Protein AF-A0A3M1N7T5-F1 (afdb_monomer_lite)

pLDDT: mean 91.05, std 10.18, range [48.84, 98.81]

Radius of gyration: 18.94 Å; chains: 1; bounding box: 48×38×58 Å

Secondary structure (DSSP, 8-state):
---TTSGGG--TTSHHHHHH-B-TTSSS--B-S--TT-STT-HHHHHHHPPPSSTTPPP-TT-TTTT-BBEEEETTEEEE-B-TTSPBPB--SSBHHHHHHHHHHTT--SSS-EEETTEEE-IIIIITHHHHSTTSSSTTPPPGGGT-BSSSTTSGGG-B-SSHHHHHH-B-TTTSTT-B-S--TT-TTT-HHHHHHH---SSTTPPP-TT-TTTT-SPPP-PPP-

Sequence (226 aa):
GNTETSLHEMDLNTYEGIMKGADVLSEPPGAPILVAGDWHASKLRDRLRNNRMPPGMPFDITTTNRNGPCVEVSADGVTVVKDDNGKPTYGCDLNAVDLIGAWVDAGASDTEAFEYGGAQLTFERDILPFFTQPGMWFENSPSCNSCHNGNTETSLHEMDLNTYEGIMKGADVLSDPPGAPIIVPGDWHASKLRGRLRNNRMPPGMPFDITEGNRNGPTVMAGTKQ

Structure (mmCIF, N/CA/C/O backbone):
data_AF-A0A3M1N7T5-F1
#
_entry.id   AF-A0A3M1N7T5-F1
#
loop_
_atom_site.group_PDB
_atom_site.id
_atom_site.type_symbol
_atom_site.label_atom_id
_atom_site.label_alt_id
_atom_site.label_comp_id
_atom_site.label_asym_id
_atom_site.label_entity_id
_atom_site.label_seq_id
_atom_site.pdbx_PDB_ins_code
_atom_site.Cartn_x
_atom_site.Cartn_y
_atom_site.Cartn_z
_atom_site.occupancy
_atom_site.B_iso_or_equiv
_atom_site.auth_seq_id
_atom_site.auth_comp_id
_atom_site.auth_asym_id
_atom_site.auth_atom_id
_atom_site.pdbx_PDB_model_num
ATOM 1 N N . GLY A 1 1 ? 27.925 -11.748 -10.177 1.00 53.50 1 GLY A N 1
ATOM 2 C CA . GLY A 1 1 ? 27.696 -13.136 -9.745 1.00 53.50 1 GLY A CA 1
ATOM 3 C C . GLY A 1 1 ? 26.801 -13.113 -8.532 1.00 53.50 1 GLY A C 1
ATOM 4 O O . GLY A 1 1 ? 27.014 -12.248 -7.693 1.00 53.50 1 GLY A O 1
ATOM 5 N N . ASN A 1 2 ? 25.819 -14.011 -8.456 1.00 55.22 2 ASN A N 1
ATOM 6 C CA . ASN A 1 2 ? 24.931 -14.140 -7.298 1.00 55.22 2 ASN A CA 1
ATOM 7 C C . ASN A 1 2 ? 25.758 -14.570 -6.077 1.00 55.22 2 ASN A C 1
ATOM 9 O O . ASN A 1 2 ? 26.362 -15.643 -6.097 1.00 55.22 2 ASN A O 1
ATOM 13 N N . THR A 1 3 ? 25.831 -13.729 -5.052 1.00 60.91 3 THR A N 1
ATOM 14 C CA . THR A 1 3 ? 26.528 -14.027 -3.792 1.00 60.91 3 THR A CA 1
ATOM 15 C C . THR A 1 3 ? 25.593 -13.765 -2.620 1.00 60.91 3 THR A C 1
ATOM 17 O O . THR A 1 3 ? 24.737 -12.885 -2.714 1.00 60.91 3 THR A O 1
ATOM 20 N N . GLU A 1 4 ? 25.805 -14.444 -1.490 1.00 60.09 4 GLU A N 1
ATOM 21 C CA . GLU A 1 4 ? 25.071 -14.194 -0.231 1.00 60.09 4 GLU A CA 1
ATOM 22 C C . GLU A 1 4 ? 25.176 -12.730 0.241 1.00 60.09 4 GLU A C 1
ATOM 24 O O . GLU A 1 4 ? 24.353 -12.239 1.005 1.00 60.09 4 GLU A O 1
ATOM 29 N N . THR A 1 5 ? 26.191 -11.998 -0.230 1.00 60.81 5 THR A N 1
ATOM 30 C CA . THR A 1 5 ? 26.409 -10.580 0.085 1.00 60.81 5 THR A CA 1
ATOM 31 C C . THR A 1 5 ? 25.667 -9.605 -0.832 1.00 60.81 5 THR A C 1
ATOM 33 O O . THR A 1 5 ? 25.673 -8.401 -0.570 1.00 60.81 5 THR A O 1
ATOM 36 N N . SER A 1 6 ? 25.051 -10.082 -1.917 1.00 63.66 6 SER A N 1
ATOM 37 C CA . SER A 1 6 ? 24.229 -9.247 -2.798 1.00 63.66 6 SER A CA 1
ATOM 38 C C . SER A 1 6 ? 22.797 -9.154 -2.266 1.00 63.66 6 SER A C 1
ATOM 40 O O . SER A 1 6 ? 22.233 -10.145 -1.808 1.00 63.66 6 SER A O 1
ATOM 42 N N . LEU A 1 7 ? 22.195 -7.958 -2.304 1.00 69.94 7 LEU A N 1
ATOM 43 C CA . LEU A 1 7 ? 20.811 -7.776 -1.855 1.00 69.94 7 LEU A CA 1
ATOM 44 C C . LEU A 1 7 ? 19.872 -8.637 -2.697 1.00 69.94 7 LEU A C 1
ATOM 46 O O . LEU A 1 7 ? 19.885 -8.537 -3.926 1.00 69.94 7 LEU A O 1
ATOM 50 N N . HIS A 1 8 ? 19.054 -9.447 -2.022 1.00 76.00 8 HIS A N 1
ATOM 51 C CA . HIS A 1 8 ? 18.202 -10.453 -2.659 1.00 76.00 8 HIS A CA 1
ATOM 52 C C . HIS A 1 8 ? 18.972 -11.403 -3.584 1.00 76.00 8 HIS A C 1
ATOM 54 O O . HIS A 1 8 ? 18.416 -11.866 -4.575 1.00 76.00 8 HIS A O 1
ATOM 60 N N . GLU A 1 9 ? 20.265 -11.628 -3.330 1.00 81.81 9 GLU A N 1
ATOM 61 C CA . GLU A 1 9 ? 21.107 -12.583 -4.063 1.00 81.81 9 GLU A CA 1
ATOM 62 C C . GLU A 1 9 ? 21.087 -12.383 -5.593 1.00 81.81 9 GLU A C 1
ATOM 64 O O . GLU A 1 9 ? 21.281 -13.318 -6.368 1.00 81.81 9 GLU A O 1
ATOM 69 N N . MET A 1 10 ? 20.806 -11.154 -6.034 1.00 84.38 10 MET A N 1
ATOM 70 C CA . MET A 1 10 ? 20.462 -10.827 -7.412 1.00 84.38 10 MET A CA 1
ATOM 71 C C . MET A 1 10 ? 21.670 -10.278 -8.173 1.00 84.38 10 MET A C 1
ATOM 73 O O . MET A 1 10 ? 22.287 -9.294 -7.759 1.00 84.38 10 MET A O 1
ATOM 77 N N . ASP A 1 11 ? 21.954 -10.837 -9.350 1.00 86.69 11 ASP A N 1
ATOM 78 C CA . ASP A 1 11 ? 22.983 -10.332 -10.264 1.00 86.69 11 ASP A CA 1
ATOM 79 C C . ASP A 1 11 ? 22.378 -9.632 -11.482 1.00 86.69 11 ASP A C 1
ATOM 81 O O . ASP A 1 11 ? 21.976 -10.263 -12.457 1.00 86.69 11 ASP A O 1
ATOM 85 N N . LEU A 1 12 ? 22.386 -8.299 -11.459 1.00 87.88 12 LEU A N 1
ATOM 86 C CA . LEU A 1 12 ? 21.959 -7.470 -12.589 1.00 87.88 12 LEU A CA 1
ATOM 87 C C . LEU A 1 12 ? 23.079 -7.193 -13.611 1.00 87.88 12 LEU A C 1
ATOM 89 O O . LEU A 1 12 ? 22.851 -6.461 -14.571 1.00 87.88 12 LEU A O 1
ATOM 93 N N . ASN A 1 13 ? 24.284 -7.748 -13.429 1.00 87.75 13 ASN A N 1
ATOM 94 C CA . ASN A 1 13 ? 25.425 -7.483 -14.318 1.00 87.75 13 ASN A CA 1
ATOM 95 C C . ASN A 1 13 ? 25.502 -8.444 -15.508 1.00 87.75 13 ASN A C 1
ATOM 97 O O . ASN A 1 13 ? 26.246 -8.193 -16.455 1.00 87.75 13 ASN A O 1
ATOM 101 N N . THR A 1 14 ? 24.783 -9.565 -15.459 1.00 88.75 14 THR A N 1
ATOM 102 C CA . THR A 1 14 ? 24.831 -10.602 -16.492 1.00 88.75 14 THR A CA 1
ATOM 103 C C . THR A 1 14 ? 23.427 -10.955 -16.960 1.00 88.75 14 THR A C 1
ATOM 105 O O . THR A 1 14 ? 22.477 -10.918 -16.183 1.00 88.75 14 THR A O 1
ATOM 108 N N . TYR A 1 15 ? 23.287 -11.331 -18.234 1.00 86.50 15 TYR A N 1
ATOM 109 C CA . TYR A 1 15 ? 22.008 -11.812 -18.766 1.00 86.50 15 TYR A CA 1
ATOM 110 C C . TYR A 1 15 ? 21.490 -13.011 -17.962 1.00 86.50 15 TYR A C 1
ATOM 112 O O . TYR A 1 15 ? 20.332 -13.039 -17.563 1.00 86.50 15 TYR A O 1
ATOM 120 N N . GLU A 1 16 ? 22.365 -13.978 -17.674 1.00 86.31 16 GLU A N 1
ATOM 121 C CA . GLU A 1 16 ? 22.001 -15.165 -16.900 1.00 86.31 16 GLU A CA 1
ATOM 122 C C . GLU A 1 16 ? 21.545 -14.804 -15.479 1.00 86.31 16 GLU A C 1
ATOM 124 O O . GLU A 1 16 ? 20.532 -15.324 -15.018 1.00 86.31 16 GLU A O 1
ATOM 129 N N . GLY A 1 17 ? 22.242 -13.885 -14.803 1.00 86.12 17 GLY A N 1
ATOM 130 C CA . GLY A 1 17 ? 21.856 -13.389 -13.482 1.00 86.12 17 GLY A CA 1
ATOM 131 C C . GLY A 1 17 ? 20.485 -12.710 -13.482 1.00 86.12 17 GLY A C 1
ATOM 132 O O . GLY A 1 17 ? 19.617 -13.070 -12.688 1.00 86.12 17 GLY A O 1
ATOM 133 N N . ILE A 1 18 ? 20.247 -11.813 -14.444 1.00 87.19 18 ILE A N 1
ATOM 134 C CA . ILE A 1 18 ? 18.964 -11.118 -14.611 1.00 87.19 18 ILE A CA 1
ATOM 135 C C . ILE A 1 18 ? 17.823 -12.121 -14.822 1.00 87.19 18 ILE A C 1
ATOM 137 O O . ILE A 1 18 ? 16.750 -11.973 -14.236 1.00 87.19 18 ILE A O 1
ATOM 141 N N . MET A 1 19 ? 18.049 -13.143 -15.652 1.00 86.44 19 MET A N 1
ATOM 142 C CA . MET A 1 19 ? 17.039 -14.158 -15.950 1.00 86.44 19 MET A CA 1
ATOM 143 C C . MET A 1 19 ? 16.791 -15.116 -14.777 1.00 86.44 19 MET A C 1
ATOM 145 O O . MET A 1 19 ? 15.671 -15.602 -14.638 1.00 86.44 19 MET A O 1
ATOM 149 N N . LYS A 1 20 ? 17.790 -15.361 -13.916 1.00 85.94 20 LYS A N 1
ATOM 150 C CA . LYS A 1 20 ? 17.614 -16.119 -12.663 1.00 85.94 20 LYS A CA 1
ATOM 151 C C . LYS A 1 20 ? 16.773 -15.356 -11.635 1.00 85.94 20 LYS A C 1
ATOM 153 O O . LYS A 1 20 ? 15.987 -15.970 -10.920 1.00 85.94 20 LYS A O 1
ATOM 158 N N . GLY A 1 21 ? 16.888 -14.030 -11.597 1.00 85.12 21 GLY A N 1
ATOM 159 C CA . GLY A 1 21 ? 16.065 -13.174 -10.745 1.00 85.12 21 GLY A CA 1
ATOM 160 C C . GLY A 1 21 ? 16.590 -13.018 -9.316 1.00 85.12 21 GLY A C 1
ATOM 161 O O . GLY A 1 21 ? 17.795 -12.928 -9.105 1.00 85.12 21 GLY A O 1
ATOM 162 N N . ALA A 1 22 ? 15.672 -12.879 -8.359 1.00 84.75 22 ALA A N 1
ATOM 163 C CA . ALA A 1 22 ? 15.963 -12.606 -6.946 1.00 84.75 22 ALA A CA 1
ATOM 164 C C . ALA A 1 22 ? 15.965 -13.886 -6.100 1.00 84.75 22 ALA A C 1
ATOM 166 O O . ALA A 1 22 ? 15.317 -14.848 -6.489 1.00 84.75 22 ALA A O 1
ATOM 167 N N . ASP A 1 23 ? 16.587 -13.861 -4.922 1.00 82.50 23 ASP A N 1
ATOM 168 C CA . ASP A 1 23 ? 16.544 -14.910 -3.891 1.00 82.50 23 ASP A CA 1
ATOM 169 C C . ASP A 1 23 ? 16.934 -16.292 -4.466 1.00 82.50 23 ASP A C 1
ATOM 171 O O . ASP A 1 23 ? 16.297 -17.323 -4.250 1.00 82.50 23 ASP A O 1
ATOM 175 N N . VAL A 1 24 ? 17.959 -16.293 -5.319 1.00 76.00 24 VAL A N 1
ATOM 176 C CA . VAL A 1 24 ? 18.377 -17.446 -6.136 1.00 76.00 24 VAL A CA 1
ATOM 177 C C . VAL A 1 24 ? 19.079 -18.549 -5.346 1.00 76.00 24 VAL A C 1
ATOM 179 O O . VAL A 1 24 ? 19.249 -19.641 -5.885 1.00 76.00 24 VAL A O 1
ATOM 182 N N . LEU A 1 25 ? 19.509 -18.275 -4.113 1.00 74.00 25 LEU A N 1
ATOM 183 C CA . LEU A 1 25 ? 20.067 -19.258 -3.184 1.00 74.00 25 LEU A CA 1
ATOM 184 C C . LEU A 1 25 ? 19.025 -19.704 -2.137 1.00 74.00 25 LEU A C 1
ATOM 186 O O . LEU A 1 25 ? 19.318 -20.594 -1.343 1.00 74.00 25 LEU A O 1
ATOM 190 N N . SER A 1 26 ? 17.814 -19.127 -2.145 1.00 70.38 26 SER A N 1
ATOM 191 C CA . SER A 1 26 ? 16.692 -19.528 -1.279 1.00 70.38 26 SER A CA 1
ATOM 192 C C . SER A 1 26 ? 15.972 -20.784 -1.796 1.00 70.38 26 SER A C 1
ATOM 194 O O . SER A 1 26 ? 16.176 -21.199 -2.934 1.00 70.38 26 SER A O 1
ATOM 196 N N . GLU A 1 27 ? 15.096 -21.394 -0.987 1.00 53.22 27 GLU A N 1
ATOM 197 C CA . GLU A 1 27 ? 14.233 -22.506 -1.420 1.00 53.22 27 GLU A CA 1
ATOM 198 C C . GLU A 1 27 ? 12.735 -22.129 -1.354 1.00 53.22 27 GLU A C 1
ATOM 200 O O . GLU A 1 27 ? 12.245 -21.787 -0.275 1.00 53.22 27 GLU A O 1
ATOM 205 N N . PRO A 1 28 ? 11.978 -22.209 -2.471 1.00 55.91 28 PRO A N 1
ATOM 206 C CA . PRO A 1 28 ? 12.440 -22.539 -3.821 1.00 55.91 28 PRO A CA 1
ATOM 207 C C . PRO A 1 28 ? 13.334 -21.429 -4.419 1.00 55.91 28 PRO A C 1
ATOM 209 O O . PRO A 1 28 ? 13.115 -20.252 -4.128 1.00 55.91 28 PRO A O 1
ATOM 212 N N . PRO A 1 29 ? 14.315 -21.785 -5.269 1.00 61.44 29 PRO A N 1
ATOM 213 C CA . PRO A 1 29 ? 15.287 -20.829 -5.787 1.00 61.44 29 PRO A CA 1
ATOM 214 C C . PRO A 1 29 ? 14.677 -19.921 -6.844 1.00 61.44 29 PRO A C 1
ATOM 216 O O . PRO A 1 29 ? 14.097 -20.393 -7.823 1.00 61.44 29 PRO A O 1
ATOM 219 N N . GLY A 1 30 ? 14.906 -18.618 -6.695 1.00 62.19 30 GLY A N 1
ATOM 220 C CA . GLY A 1 30 ? 14.643 -17.652 -7.751 1.00 62.19 30 GLY A CA 1
ATOM 221 C C . GLY A 1 30 ? 13.191 -17.172 -7.805 1.00 62.19 30 GLY A C 1
ATOM 222 O O . GLY A 1 30 ? 12.271 -17.914 -8.139 1.00 62.19 30 GLY A O 1
ATOM 223 N N . ALA A 1 31 ? 12.978 -15.877 -7.599 1.00 74.38 31 ALA A N 1
ATOM 224 C CA . ALA A 1 31 ? 11.796 -15.175 -8.077 1.00 74.38 31 ALA A CA 1
ATOM 225 C C . ALA A 1 31 ? 12.150 -14.463 -9.394 1.00 74.38 31 ALA A C 1
ATOM 227 O O . ALA A 1 31 ? 12.900 -13.478 -9.352 1.00 74.38 31 ALA A O 1
ATOM 228 N N . PRO A 1 32 ? 11.600 -14.887 -10.555 1.00 81.94 32 PRO A N 1
ATOM 229 C CA . PRO A 1 32 ? 11.838 -14.200 -11.817 1.00 81.94 32 PRO A CA 1
ATOM 230 C C . PRO A 1 32 ? 11.475 -12.721 -11.688 1.00 81.94 32 PRO A C 1
ATOM 232 O O . PRO A 1 32 ? 10.365 -12.365 -11.278 1.00 81.94 32 PRO A O 1
ATOM 235 N N . ILE A 1 33 ? 12.427 -11.851 -12.021 1.00 87.06 33 ILE A N 1
ATOM 236 C CA . ILE A 1 33 ? 12.194 -10.402 -12.054 1.00 87.06 33 ILE A CA 1
ATOM 237 C C . ILE A 1 33 ? 11.759 -9.925 -13.441 1.00 87.06 33 ILE A C 1
ATOM 239 O O . ILE A 1 33 ? 11.140 -8.868 -13.564 1.00 87.06 33 ILE A O 1
ATOM 243 N N . LEU A 1 34 ? 12.044 -10.725 -14.467 1.00 89.69 34 LEU A N 1
ATOM 244 C CA . LEU A 1 34 ? 11.651 -10.517 -15.850 1.00 89.69 34 LEU A CA 1
ATOM 245 C C . LEU A 1 34 ? 10.909 -11.741 -16.375 1.00 89.69 34 LEU A C 1
ATOM 247 O O . LEU A 1 34 ? 11.306 -12.877 -16.123 1.00 89.69 34 LEU A O 1
ATOM 251 N N . VAL A 1 35 ? 9.868 -11.485 -17.158 1.00 88.31 35 VAL A N 1
ATOM 252 C CA . VAL A 1 35 ? 9.158 -12.480 -17.957 1.00 88.31 35 VAL A CA 1
ATOM 253 C C . VAL A 1 35 ? 9.442 -12.158 -19.419 1.00 88.31 35 VAL A C 1
ATOM 255 O O . VAL A 1 35 ? 9.041 -11.115 -19.936 1.00 88.31 35 VAL A O 1
ATOM 258 N N . ALA A 1 36 ? 10.208 -13.023 -20.084 1.00 86.81 36 ALA A N 1
ATOM 259 C CA . ALA A 1 36 ? 10.586 -12.808 -21.475 1.00 86.81 36 ALA A CA 1
ATOM 260 C C . ALA A 1 36 ? 9.335 -12.747 -22.367 1.00 86.81 36 ALA A C 1
ATOM 262 O O . ALA A 1 36 ? 8.486 -13.631 -22.315 1.00 86.81 36 ALA A O 1
ATOM 263 N N . GLY A 1 37 ? 9.227 -11.693 -23.178 1.00 91.12 37 GLY A N 1
ATOM 264 C CA . GLY A 1 37 ? 8.062 -11.455 -24.035 1.00 91.12 37 GLY A CA 1
ATOM 265 C C . GLY A 1 37 ? 6.865 -10.803 -23.335 1.00 91.12 37 GLY A C 1
ATOM 266 O O . GLY A 1 37 ? 5.964 -10.346 -24.030 1.00 91.12 37 GLY A O 1
ATOM 267 N N . ASP A 1 38 ? 6.877 -10.674 -22.004 1.00 91.44 38 ASP A N 1
ATOM 268 C CA . ASP A 1 38 ? 5.811 -10.018 -21.244 1.00 91.44 38 ASP A CA 1
ATOM 269 C C . ASP A 1 38 ? 6.377 -9.038 -20.204 1.00 91.44 38 ASP A C 1
ATOM 271 O O . ASP A 1 38 ? 6.619 -9.336 -19.028 1.00 91.44 38 ASP A O 1
ATOM 275 N N . TRP A 1 39 ? 6.574 -7.797 -20.652 1.00 89.62 39 TRP A N 1
ATOM 276 C CA . TRP A 1 39 ? 7.015 -6.718 -19.773 1.00 89.62 39 TRP A CA 1
ATOM 277 C C . TRP A 1 39 ? 5.996 -6.403 -18.673 1.00 89.62 39 TRP A C 1
ATOM 279 O O . TRP A 1 39 ? 6.379 -5.985 -17.582 1.00 89.62 39 TRP A O 1
ATOM 289 N N . HIS A 1 40 ? 4.703 -6.603 -18.930 1.00 88.62 40 HIS A N 1
ATOM 290 C CA . HIS A 1 40 ? 3.651 -6.283 -17.971 1.00 88.62 40 HIS A CA 1
ATOM 291 C C . HIS A 1 40 ? 3.603 -7.287 -16.817 1.00 88.62 40 HIS A C 1
ATOM 293 O O . HIS A 1 40 ? 3.345 -6.871 -15.690 1.00 88.62 40 HIS A O 1
ATOM 299 N N . ALA A 1 41 ? 3.950 -8.551 -17.067 1.00 87.38 41 ALA A N 1
ATOM 300 C CA . ALA A 1 41 ? 4.104 -9.581 -16.038 1.00 87.38 41 ALA A CA 1
ATOM 301 C C . ALA A 1 41 ? 5.433 -9.499 -15.255 1.00 87.38 41 ALA A C 1
ATOM 303 O O . ALA A 1 41 ? 5.636 -10.219 -14.276 1.00 87.38 41 ALA A O 1
ATOM 304 N N . SER A 1 42 ? 6.366 -8.636 -15.666 1.00 90.44 42 SER A N 1
ATOM 305 C CA . SER A 1 42 ? 7.704 -8.557 -15.071 1.00 90.44 42 SER A CA 1
ATOM 306 C C . SER A 1 42 ? 7.725 -7.732 -13.778 1.00 90.44 42 SER A C 1
ATOM 308 O O . SER A 1 42 ? 7.483 -6.527 -13.802 1.00 90.44 42 SER A O 1
ATOM 310 N N . LYS A 1 43 ? 8.146 -8.322 -12.649 1.00 88.50 43 LYS A N 1
ATOM 311 C CA . LYS A 1 43 ? 8.288 -7.604 -11.360 1.00 88.50 43 LYS A CA 1
ATOM 312 C C . LYS A 1 43 ? 9.25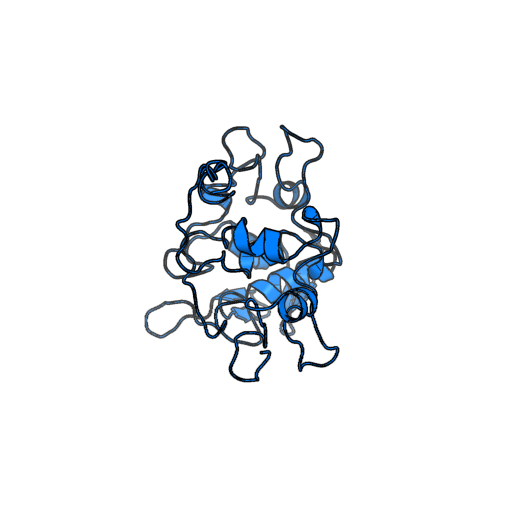6 -6.416 -11.431 1.00 88.50 43 LYS A C 1
ATOM 314 O O . LYS A 1 43 ? 9.074 -5.426 -10.721 1.00 88.50 43 LYS A O 1
ATOM 319 N N . LEU A 1 44 ? 10.272 -6.479 -12.297 1.00 90.56 44 LEU A N 1
ATOM 320 C CA . LEU A 1 44 ? 11.209 -5.376 -12.523 1.00 90.56 44 LEU A CA 1
ATOM 321 C C . LEU A 1 44 ? 10.490 -4.111 -13.011 1.00 90.56 44 LEU A C 1
ATOM 323 O O . LEU A 1 44 ? 10.859 -3.008 -12.610 1.00 90.56 44 LEU A O 1
ATOM 327 N N . ARG A 1 45 ? 9.428 -4.255 -13.814 1.00 91.44 45 ARG A N 1
ATOM 328 C CA . ARG A 1 45 ? 8.617 -3.128 -14.290 1.00 91.44 45 ARG A CA 1
ATOM 329 C C . ARG A 1 45 ? 8.038 -2.334 -13.136 1.00 91.44 45 ARG A C 1
ATOM 331 O O . ARG A 1 45 ? 8.136 -1.108 -13.127 1.00 91.44 45 ARG A O 1
ATOM 338 N N . ASP A 1 46 ? 7.464 -3.028 -12.164 1.00 90.88 46 ASP A N 1
ATOM 339 C CA . ASP A 1 46 ? 6.871 -2.380 -11.003 1.00 90.88 46 ASP A CA 1
ATOM 340 C C . ASP A 1 46 ? 7.933 -1.692 -10.156 1.00 90.88 46 ASP A C 1
ATOM 342 O O . ASP A 1 46 ? 7.719 -0.564 -9.721 1.00 90.88 46 ASP A O 1
ATOM 346 N N . ARG A 1 47 ? 9.111 -2.307 -9.996 1.00 91.25 47 ARG A N 1
ATOM 347 C CA . ARG A 1 47 ? 10.231 -1.686 -9.277 1.00 91.25 47 ARG A CA 1
ATOM 348 C C . ARG A 1 47 ? 10.713 -0.406 -9.955 1.00 91.25 47 ARG A C 1
ATOM 350 O O . ARG A 1 47 ? 11.018 0.540 -9.250 1.00 91.25 47 ARG A O 1
ATOM 357 N N . LEU A 1 48 ? 10.757 -0.330 -11.283 1.00 92.31 48 LEU A N 1
ATOM 358 C CA . LEU A 1 48 ? 11.230 0.874 -11.985 1.00 92.31 48 LEU A CA 1
ATOM 359 C C . LEU A 1 48 ? 10.185 2.000 -12.046 1.00 92.31 48 LEU A C 1
ATOM 361 O O . LEU A 1 48 ? 10.532 3.185 -12.054 1.00 92.31 48 LEU A O 1
ATOM 365 N N . ARG A 1 49 ? 8.897 1.644 -12.097 1.00 92.38 49 ARG A N 1
ATOM 366 C CA . ARG A 1 49 ? 7.813 2.596 -12.382 1.00 92.38 49 ARG A CA 1
ATOM 367 C C . ARG A 1 49 ? 7.029 3.016 -11.151 1.00 92.38 49 ARG A C 1
ATOM 369 O O . ARG A 1 49 ? 6.626 4.170 -11.049 1.00 92.38 49 ARG A O 1
ATOM 376 N N . ASN A 1 50 ? 6.747 2.087 -10.248 1.00 91.75 50 ASN A N 1
ATOM 377 C CA . ASN A 1 50 ? 5.766 2.325 -9.205 1.00 91.75 50 ASN A CA 1
ATOM 378 C C . ASN A 1 50 ? 6.450 2.941 -7.988 1.00 91.75 50 ASN A C 1
ATOM 380 O O . ASN A 1 50 ? 7.315 2.330 -7.366 1.00 91.75 50 ASN A O 1
ATOM 384 N N . ASN A 1 51 ? 6.029 4.154 -7.633 1.00 91.19 51 ASN A N 1
ATOM 385 C CA . ASN A 1 51 ? 6.377 4.740 -6.347 1.00 91.19 51 ASN A CA 1
ATOM 386 C C . ASN A 1 51 ? 5.789 3.891 -5.213 1.00 91.19 51 ASN A C 1
ATOM 388 O O . ASN A 1 51 ? 4.656 3.397 -5.328 1.00 91.19 51 ASN A O 1
ATOM 392 N N . ARG A 1 52 ? 6.563 3.762 -4.131 1.00 93.69 52 ARG A N 1
ATOM 393 C CA . ARG A 1 52 ? 6.067 3.249 -2.857 1.00 93.69 52 ARG A CA 1
ATOM 394 C C . ARG A 1 52 ? 5.078 4.248 -2.264 1.00 93.69 52 ARG A C 1
ATOM 396 O O . ARG A 1 52 ? 5.300 5.453 -2.365 1.00 93.69 52 ARG A O 1
ATOM 403 N N . MET A 1 53 ? 4.019 3.732 -1.654 1.00 95.25 53 MET A N 1
ATOM 404 C CA . MET A 1 53 ? 2.982 4.501 -0.983 1.00 95.25 53 MET A CA 1
ATOM 405 C C . MET A 1 53 ? 2.991 4.239 0.533 1.00 95.25 53 MET A C 1
ATOM 407 O O . MET A 1 53 ? 3.309 3.119 0.941 1.00 95.25 53 MET A O 1
ATOM 411 N N . PRO A 1 54 ? 2.609 5.237 1.351 1.00 95.12 54 PRO A N 1
ATOM 412 C CA . PRO A 1 54 ? 2.387 6.630 0.945 1.00 95.12 54 PRO A CA 1
ATOM 413 C C . PRO A 1 54 ? 3.696 7.330 0.514 1.00 95.12 54 PRO A C 1
ATOM 415 O O . PRO A 1 54 ? 4.789 6.868 0.865 1.00 95.12 54 PRO A O 1
ATOM 418 N N . PRO A 1 55 ? 3.619 8.427 -0.267 1.00 92.56 55 PRO A N 1
ATOM 419 C CA . PRO A 1 55 ? 4.801 9.183 -0.672 1.00 92.56 55 PRO A CA 1
ATOM 420 C C . PRO A 1 55 ? 5.609 9.654 0.541 1.00 92.56 55 PRO A C 1
ATOM 422 O O . PRO A 1 55 ? 5.040 10.042 1.557 1.00 92.56 55 PRO A O 1
ATOM 425 N N . GLY A 1 56 ? 6.938 9.639 0.428 1.00 90.38 56 GLY A N 1
ATOM 426 C CA . GLY A 1 56 ? 7.844 10.037 1.513 1.00 90.38 56 GLY A CA 1
ATOM 427 C C . GLY A 1 56 ? 8.303 8.895 2.422 1.00 90.38 56 GLY A C 1
ATOM 428 O O . GLY A 1 56 ? 9.172 9.117 3.262 1.00 90.38 56 GLY A O 1
ATOM 429 N N . MET A 1 57 ? 7.802 7.669 2.224 1.00 90.88 57 MET A N 1
ATOM 430 C CA . MET A 1 57 ? 8.301 6.500 2.948 1.00 90.88 57 MET A CA 1
ATOM 431 C C . MET A 1 57 ? 9.816 6.326 2.712 1.00 90.88 57 MET A C 1
ATOM 433 O O . MET A 1 57 ? 10.237 6.201 1.555 1.00 90.88 57 MET A O 1
ATOM 437 N N . PRO A 1 58 ? 10.655 6.316 3.767 1.00 87.50 58 PRO A N 1
ATOM 438 C CA . PRO A 1 58 ? 12.100 6.276 3.601 1.00 87.50 58 PRO A CA 1
ATOM 439 C C . PRO A 1 58 ? 12.553 4.947 2.996 1.00 87.50 58 PRO A C 1
ATOM 441 O O . PRO A 1 58 ? 12.074 3.869 3.364 1.00 87.50 58 PRO A O 1
ATOM 444 N N . PHE A 1 59 ? 13.519 5.022 2.083 1.00 89.00 59 PHE A N 1
ATOM 445 C CA . PHE A 1 59 ? 14.218 3.834 1.616 1.00 89.00 59 PHE A CA 1
ATOM 446 C C . PHE A 1 59 ? 15.073 3.272 2.753 1.00 89.00 59 PHE A C 1
ATOM 448 O O . PHE A 1 59 ? 15.946 3.957 3.280 1.00 89.00 59 PHE A O 1
ATOM 455 N N . ASP A 1 60 ? 14.830 2.012 3.088 1.00 88.50 60 ASP A N 1
ATOM 456 C CA . ASP A 1 60 ? 15.623 1.243 4.034 1.00 88.50 60 ASP A CA 1
ATOM 457 C C . ASP A 1 60 ? 16.205 0.028 3.312 1.00 88.50 60 ASP A C 1
ATOM 459 O O . ASP A 1 60 ? 15.474 -0.843 2.830 1.00 88.50 60 ASP A O 1
ATOM 463 N N . ILE A 1 61 ? 17.534 -0.004 3.226 1.00 86.19 61 ILE A N 1
ATOM 464 C CA . ILE A 1 61 ? 18.283 -1.054 2.538 1.00 86.19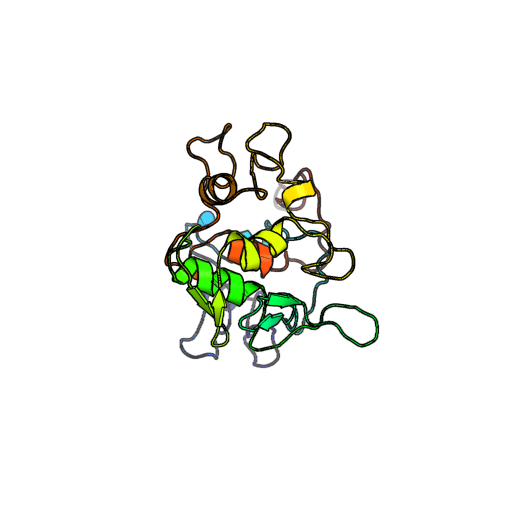 61 ILE A CA 1
ATOM 465 C C . ILE A 1 61 ? 18.165 -2.410 3.237 1.00 86.19 61 ILE A C 1
ATOM 467 O O . ILE A 1 61 ? 18.234 -3.441 2.576 1.00 86.19 61 ILE A O 1
ATOM 471 N N . THR A 1 62 ? 17.944 -2.411 4.555 1.00 86.56 62 THR A N 1
ATOM 472 C CA . THR A 1 62 ? 17.758 -3.635 5.348 1.00 86.56 62 THR A CA 1
ATOM 473 C C . THR A 1 62 ? 16.368 -4.228 5.158 1.00 86.56 62 THR A C 1
ATOM 475 O O . THR A 1 62 ? 16.117 -5.364 5.542 1.00 86.56 62 THR A O 1
ATOM 478 N N . THR A 1 63 ? 15.458 -3.464 4.544 1.00 85.06 63 THR A N 1
ATOM 479 C CA . THR A 1 63 ? 14.046 -3.803 4.348 1.00 85.06 63 THR A CA 1
ATOM 480 C C . THR A 1 63 ? 13.240 -3.954 5.641 1.00 85.06 63 THR A C 1
ATOM 482 O O . THR A 1 63 ? 12.093 -4.390 5.582 1.00 85.06 63 THR A O 1
ATOM 485 N N . THR A 1 64 ? 13.768 -3.515 6.788 1.00 92.00 64 THR A N 1
ATOM 486 C CA . THR A 1 64 ? 13.074 -3.584 8.086 1.00 92.00 64 THR A CA 1
ATOM 487 C C . THR A 1 64 ? 11.729 -2.857 8.042 1.00 92.00 64 THR A C 1
ATOM 489 O O . THR A 1 64 ? 10.729 -3.344 8.562 1.00 92.00 64 THR A O 1
ATOM 492 N N . ASN A 1 65 ? 11.658 -1.725 7.334 1.00 93.00 65 ASN A N 1
ATOM 493 C CA . ASN A 1 65 ? 10.409 -0.977 7.168 1.00 93.00 65 ASN A CA 1
ATOM 494 C C . ASN A 1 65 ? 9.473 -1.493 6.060 1.00 93.00 65 ASN A C 1
ATOM 496 O O . ASN A 1 65 ? 8.457 -0.854 5.784 1.00 93.00 65 ASN A O 1
ATOM 500 N N . ARG A 1 66 ? 9.798 -2.599 5.376 1.00 93.88 66 ARG A N 1
ATOM 501 C CA . ARG A 1 66 ? 9.095 -3.064 4.164 1.00 93.88 66 ARG A CA 1
ATOM 502 C C . ARG A 1 66 ? 7.621 -3.367 4.401 1.00 93.88 66 ARG A C 1
ATOM 504 O O . ARG A 1 66 ? 6.803 -3.028 3.550 1.00 93.88 66 ARG A O 1
ATOM 511 N N . ASN A 1 67 ? 7.290 -3.991 5.526 1.00 96.56 67 ASN A N 1
ATOM 512 C CA . ASN A 1 67 ? 5.919 -4.382 5.860 1.00 96.56 67 ASN A CA 1
ATOM 513 C C . ASN A 1 67 ? 5.154 -3.279 6.623 1.00 96.56 67 ASN A C 1
ATOM 515 O O . ASN A 1 67 ? 4.107 -3.521 7.212 1.00 96.56 67 ASN A O 1
ATOM 519 N N . GLY A 1 68 ? 5.647 -2.039 6.578 1.00 96.50 68 GLY A N 1
ATOM 520 C CA . GLY A 1 68 ? 5.031 -0.936 7.306 1.00 96.50 68 GLY A CA 1
ATOM 521 C C . GLY A 1 68 ? 5.306 -1.012 8.810 1.00 96.50 68 GLY A C 1
ATOM 522 O O . GLY A 1 68 ? 6.149 -1.802 9.247 1.00 96.50 68 GLY A O 1
ATOM 523 N N . PRO A 1 69 ? 4.667 -0.132 9.589 1.00 98.00 69 PRO A N 1
ATOM 524 C CA . PRO A 1 69 ? 4.925 -0.017 11.014 1.00 98.00 69 PRO A CA 1
ATOM 525 C C . PRO A 1 69 ? 4.429 -1.233 11.792 1.00 98.00 69 PRO A C 1
ATOM 527 O O . PRO A 1 69 ? 3.485 -1.916 11.381 1.00 98.00 69 PRO A O 1
ATOM 530 N N . CYS A 1 70 ? 5.060 -1.464 12.937 1.00 98.56 70 CYS A N 1
ATOM 531 C CA . CYS A 1 70 ? 4.598 -2.410 13.935 1.00 98.56 70 CYS A CA 1
ATOM 532 C C . CYS A 1 70 ? 3.234 -1.986 14.482 1.00 98.56 70 CYS A C 1
ATOM 534 O O . CYS A 1 70 ? 2.958 -0.792 14.642 1.00 98.56 70 CYS A O 1
ATOM 536 N N . VAL A 1 71 ? 2.400 -2.969 14.803 1.00 98.62 71 VAL A N 1
ATOM 537 C CA . VAL A 1 71 ? 1.080 -2.731 15.382 1.00 98.62 71 VAL A CA 1
ATOM 538 C C . VAL A 1 71 ? 0.891 -3.530 16.663 1.00 98.62 71 VAL A C 1
ATOM 540 O O . VAL A 1 71 ? 1.357 -4.662 16.777 1.00 98.62 71 VAL A O 1
ATOM 543 N N . GLU A 1 72 ? 0.206 -2.925 17.623 1.00 98.19 72 GLU A N 1
ATOM 544 C CA . GLU A 1 72 ? -0.331 -3.611 18.786 1.00 98.19 72 GLU A CA 1
ATOM 545 C C . GLU A 1 72 ? -1.773 -4.001 18.470 1.00 98.19 72 GLU A C 1
ATOM 547 O O . GLU A 1 72 ? -2.546 -3.203 17.934 1.00 98.19 72 GLU A O 1
ATOM 552 N N . VAL A 1 73 ? -2.111 -5.256 18.751 1.00 98.06 73 VAL A N 1
ATOM 553 C CA . VAL A 1 73 ? -3.402 -5.846 18.407 1.00 98.06 73 VAL A CA 1
ATOM 554 C C . VAL A 1 73 ? -4.050 -6.364 19.679 1.00 98.06 73 VAL A C 1
ATOM 556 O O . VAL A 1 73 ? -3.439 -7.115 20.438 1.00 98.06 73 VAL A O 1
ATOM 559 N N . SER A 1 74 ? -5.293 -5.960 19.913 1.00 96.44 74 SER A N 1
ATOM 560 C CA . SER A 1 74 ? -6.080 -6.390 21.067 1.00 96.44 74 SER A CA 1
ATOM 561 C C . SER A 1 74 ? -7.566 -6.476 20.714 1.00 96.44 74 SER A C 1
ATOM 563 O O . SER A 1 74 ? -7.977 -6.140 19.603 1.00 96.44 74 SER A O 1
ATOM 565 N N . ALA A 1 75 ? -8.395 -6.892 21.674 1.00 93.38 75 ALA A N 1
ATOM 566 C CA . ALA A 1 75 ? -9.849 -6.896 21.507 1.00 93.38 75 ALA A CA 1
ATOM 567 C C . ALA A 1 75 ? -10.430 -5.490 21.237 1.00 93.38 75 ALA A C 1
ATOM 569 O O . ALA A 1 75 ? -11.456 -5.366 20.559 1.00 93.38 75 ALA A O 1
ATOM 570 N N . ASP A 1 76 ? -9.757 -4.441 21.721 1.00 94.00 76 ASP A N 1
ATOM 571 C CA . ASP A 1 76 ? -10.188 -3.049 21.565 1.00 94.00 76 ASP A CA 1
ATOM 572 C C . ASP A 1 76 ? -9.851 -2.475 20.177 1.00 94.00 76 ASP A C 1
ATOM 574 O O . ASP A 1 76 ? -10.410 -1.450 19.782 1.00 94.00 76 ASP A O 1
ATOM 578 N N . GLY A 1 77 ? -9.003 -3.166 19.411 1.00 95.38 77 GLY A N 1
ATOM 579 C CA . GLY A 1 77 ? -8.622 -2.820 18.046 1.00 95.38 77 GLY A CA 1
ATOM 580 C C . GLY A 1 77 ? -7.111 -2.771 17.848 1.00 95.38 77 GLY A C 1
ATOM 581 O O . GLY A 1 77 ? -6.339 -3.348 18.624 1.00 95.38 77 GLY A O 1
ATOM 582 N N . VAL A 1 78 ? -6.703 -2.080 16.785 1.00 98.19 78 VAL A N 1
ATOM 583 C CA . VAL A 1 78 ? -5.302 -1.953 16.369 1.00 98.19 78 VAL A CA 1
ATOM 584 C C . VAL A 1 78 ? -4.762 -0.547 16.605 1.00 98.19 78 VAL A C 1
ATOM 586 O O . VAL A 1 78 ? -5.377 0.447 16.219 1.00 98.19 78 VAL A O 1
ATOM 589 N N . THR A 1 79 ? -3.550 -0.459 17.152 1.00 97.62 79 THR A N 1
ATOM 590 C CA . THR A 1 79 ? -2.795 0.796 17.254 1.00 97.62 79 THR A CA 1
ATOM 591 C C . THR A 1 79 ? -1.390 0.645 16.677 1.00 97.62 79 THR A C 1
ATOM 593 O O . THR A 1 79 ? -0.791 -0.428 16.689 1.00 97.62 79 THR A O 1
ATOM 596 N N . VAL A 1 80 ? -0.842 1.733 16.131 1.00 98.00 80 VAL A N 1
ATOM 597 C CA . VAL A 1 80 ? 0.550 1.762 15.660 1.00 98.00 80 VAL A CA 1
ATOM 598 C C . VAL A 1 80 ? 1.489 1.871 16.857 1.00 98.00 80 VAL A C 1
ATOM 600 O O . VAL A 1 80 ? 1.375 2.810 17.648 1.00 98.00 80 VAL A O 1
ATOM 603 N N . VAL A 1 81 ? 2.453 0.953 16.949 1.00 97.94 81 VAL A N 1
ATOM 604 C CA . VAL A 1 81 ? 3.493 0.983 17.983 1.00 97.94 81 VAL A CA 1
ATOM 605 C C . VAL A 1 81 ? 4.463 2.119 17.685 1.00 97.94 81 VAL A C 1
ATOM 607 O O . VAL A 1 81 ? 4.955 2.263 16.562 1.00 97.94 81 VAL A O 1
ATOM 610 N N . LYS A 1 82 ? 4.748 2.925 18.706 1.00 96.50 82 LYS A N 1
ATOM 611 C CA . LYS A 1 82 ? 5.631 4.089 18.622 1.00 96.50 82 LYS A CA 1
ATOM 612 C C . LYS A 1 82 ? 6.780 3.967 19.617 1.00 96.50 82 LYS A C 1
ATOM 614 O O . LYS A 1 82 ? 6.615 3.367 20.674 1.00 96.50 82 LYS A O 1
ATOM 619 N N . ASP A 1 83 ? 7.932 4.524 19.262 1.00 95.00 83 ASP A N 1
ATOM 620 C CA . ASP A 1 83 ? 9.066 4.682 20.171 1.00 95.00 83 ASP A CA 1
ATOM 621 C C . ASP A 1 83 ? 8.832 5.823 21.181 1.00 95.00 83 ASP A C 1
ATOM 623 O O . ASP A 1 83 ? 7.815 6.523 21.134 1.00 95.00 83 ASP A O 1
ATOM 627 N N . ASP A 1 84 ? 9.795 6.040 22.079 1.00 93.88 84 ASP A N 1
ATOM 628 C CA . ASP A 1 84 ? 9.736 7.082 23.116 1.00 93.88 84 ASP A CA 1
ATOM 629 C C . ASP A 1 84 ? 9.597 8.512 22.554 1.00 93.88 84 ASP A C 1
ATOM 631 O O . ASP A 1 84 ? 9.206 9.428 23.276 1.00 93.88 84 ASP A O 1
ATOM 635 N N . ASN A 1 85 ? 9.890 8.718 21.264 1.00 91.56 85 ASN A N 1
ATOM 636 C CA . ASN A 1 85 ? 9.736 9.999 20.573 1.00 91.56 85 ASN A CA 1
ATOM 637 C C . ASN A 1 85 ? 8.418 10.090 19.786 1.00 91.56 85 ASN A C 1
ATOM 639 O O . ASN A 1 85 ? 8.198 11.056 19.058 1.00 91.56 85 ASN A O 1
ATOM 643 N N . GLY A 1 86 ? 7.533 9.097 19.907 1.00 89.31 86 GLY A N 1
ATOM 644 C CA . GLY A 1 86 ? 6.254 9.057 19.203 1.00 89.31 86 GLY A CA 1
ATOM 645 C C . GLY A 1 86 ? 6.359 8.646 17.731 1.00 89.31 86 GLY A C 1
ATOM 646 O O . GLY A 1 86 ? 5.375 8.786 16.994 1.00 89.31 86 GLY A O 1
ATOM 647 N N . LYS A 1 87 ? 7.508 8.127 17.283 1.00 92.25 87 LYS A N 1
ATOM 648 C CA . LYS A 1 87 ? 7.716 7.689 15.900 1.00 92.25 87 LYS A CA 1
ATOM 649 C C . LYS A 1 87 ? 7.338 6.213 15.734 1.00 92.25 87 LYS A C 1
ATOM 651 O O . LYS A 1 87 ? 7.721 5.407 16.577 1.00 92.25 87 LYS A O 1
ATOM 656 N N . PRO A 1 88 ? 6.650 5.819 14.643 1.00 95.94 88 PRO A N 1
ATOM 657 C CA . PRO A 1 88 ? 6.352 4.412 14.388 1.00 95.94 88 PRO A CA 1
ATOM 658 C C . PRO A 1 88 ? 7.609 3.533 14.336 1.00 95.94 88 PRO A C 1
ATOM 660 O O . PRO A 1 88 ? 8.615 3.922 13.731 1.00 95.94 88 PRO A O 1
ATOM 663 N N . THR A 1 89 ? 7.536 2.345 14.936 1.00 97.00 89 THR A N 1
ATOM 664 C CA . THR A 1 89 ? 8.591 1.317 14.887 1.00 97.00 89 THR A CA 1
ATOM 665 C C . THR A 1 89 ? 8.345 0.326 13.744 1.00 97.00 89 THR A C 1
ATOM 667 O O . THR A 1 89 ? 7.259 0.298 13.171 1.00 97.00 89 THR A O 1
ATOM 670 N N . TYR A 1 90 ? 9.352 -0.470 13.364 1.00 97.38 90 TYR A N 1
ATOM 671 C CA . TYR A 1 90 ? 9.293 -1.368 12.199 1.00 97.38 90 TYR A CA 1
ATOM 672 C C . TYR A 1 90 ? 9.985 -2.707 12.474 1.00 97.38 90 TYR A C 1
ATOM 674 O O . TYR A 1 90 ? 10.821 -2.796 13.370 1.00 97.38 90 TYR A O 1
ATOM 682 N N . GLY A 1 91 ? 9.690 -3.719 11.650 1.00 95.75 91 GLY A N 1
ATOM 683 C CA . GLY A 1 91 ? 10.350 -5.028 11.709 1.00 95.75 91 GLY A CA 1
ATOM 684 C C . GLY A 1 91 ? 9.730 -6.029 12.687 1.00 95.75 91 GLY A C 1
ATOM 685 O O . GLY A 1 91 ? 10.403 -6.981 13.063 1.00 95.75 91 GLY A O 1
ATOM 686 N N . CYS A 1 92 ? 8.481 -5.817 13.106 1.00 97.38 92 CYS A N 1
ATOM 687 C CA . CYS A 1 92 ? 7.752 -6.737 13.980 1.00 97.38 92 CYS A CA 1
ATOM 688 C C . CYS A 1 92 ? 6.940 -7.770 13.186 1.00 97.38 92 CYS A C 1
ATOM 690 O O . CYS A 1 92 ? 6.510 -7.497 12.060 1.00 97.38 92 CYS A O 1
ATOM 692 N N . ASP A 1 93 ? 6.659 -8.910 13.823 1.00 97.06 93 ASP A N 1
ATOM 693 C CA . ASP A 1 93 ? 5.780 -9.952 13.276 1.00 97.06 93 ASP A CA 1
ATOM 694 C C . ASP A 1 93 ? 4.369 -9.406 13.017 1.00 97.06 93 ASP A C 1
ATOM 696 O O . ASP A 1 93 ? 3.811 -9.603 11.941 1.00 97.06 93 ASP A O 1
ATOM 700 N N . LEU A 1 94 ? 3.825 -8.641 13.970 1.00 98.44 94 LEU A N 1
ATOM 701 C CA . LEU A 1 94 ? 2.578 -7.904 13.790 1.00 98.44 94 LEU A CA 1
ATOM 702 C C . LEU A 1 94 ? 2.869 -6.522 13.204 1.00 98.44 94 LEU A C 1
ATOM 704 O O . LEU A 1 94 ? 3.426 -5.640 13.863 1.00 98.44 94 LEU A O 1
ATOM 708 N N . ASN A 1 95 ? 2.480 -6.333 11.948 1.00 98.62 95 ASN A N 1
ATOM 709 C CA . ASN A 1 95 ? 2.669 -5.090 11.205 1.00 98.62 95 ASN A CA 1
ATOM 710 C C . ASN A 1 95 ? 1.425 -4.700 10.387 1.00 98.62 95 ASN A C 1
ATOM 712 O O . ASN A 1 95 ? 0.501 -5.495 10.207 1.00 98.62 95 ASN A O 1
ATOM 716 N N . ALA A 1 96 ? 1.407 -3.461 9.893 1.00 98.50 96 ALA A N 1
ATOM 717 C CA . ALA A 1 96 ? 0.267 -2.893 9.173 1.00 98.50 96 ALA A CA 1
ATOM 718 C C . ALA A 1 96 ? -0.018 -3.555 7.812 1.00 98.50 96 ALA A C 1
ATOM 720 O O . ALA A 1 96 ? -1.175 -3.688 7.416 1.00 98.50 96 ALA A O 1
ATOM 721 N N . VAL A 1 97 ? 1.016 -3.958 7.065 1.00 98.50 97 VAL A N 1
ATOM 722 C CA . VAL A 1 97 ? 0.823 -4.577 5.741 1.00 98.50 97 VAL A CA 1
ATOM 723 C C . VAL A 1 97 ? 0.219 -5.969 5.866 1.00 98.50 97 VAL A C 1
ATOM 725 O O . VAL A 1 97 ? -0.635 -6.327 5.056 1.00 98.50 97 VAL A O 1
ATOM 728 N N . ASP A 1 98 ? 0.660 -6.744 6.851 1.00 98.62 98 ASP A N 1
ATOM 729 C CA . ASP A 1 98 ? 0.159 -8.095 7.087 1.00 98.62 98 ASP A CA 1
ATOM 730 C C . ASP A 1 98 ? -1.211 -8.066 7.781 1.00 98.62 98 ASP A C 1
ATOM 732 O O . ASP A 1 98 ? -2.032 -8.931 7.505 1.00 98.62 98 ASP A O 1
ATOM 736 N N . LEU A 1 99 ? -1.527 -7.015 8.550 1.00 98.81 99 LEU A N 1
ATOM 737 C CA . LEU A 1 99 ? -2.888 -6.739 9.028 1.00 98.81 99 LEU A CA 1
ATOM 738 C C . LEU A 1 99 ? -3.874 -6.540 7.865 1.00 98.81 99 LEU A C 1
ATOM 740 O O . LEU A 1 99 ? -4.918 -7.189 7.814 1.00 98.81 99 LEU A O 1
ATOM 744 N N . ILE A 1 100 ? -3.541 -5.655 6.916 1.00 98.81 100 ILE A N 1
ATOM 745 C CA . ILE A 1 100 ? -4.356 -5.453 5.705 1.00 98.81 100 ILE A CA 1
ATOM 746 C C . ILE A 1 100 ? -4.410 -6.753 4.898 1.00 98.81 100 ILE A C 1
ATOM 748 O O . ILE A 1 100 ? -5.462 -7.106 4.376 1.00 98.81 100 ILE A O 1
ATOM 752 N N . GLY A 1 101 ? -3.296 -7.485 4.829 1.00 98.75 101 GLY A N 1
ATOM 753 C CA . GLY A 1 101 ? -3.233 -8.794 4.189 1.00 98.75 101 GLY A CA 1
ATOM 754 C C . GLY A 1 101 ? -4.204 -9.804 4.787 1.00 98.75 101 GLY A C 1
ATOM 755 O O . GLY A 1 101 ? -4.959 -10.408 4.038 1.00 98.75 101 GLY A O 1
ATOM 756 N N . ALA A 1 102 ? -4.257 -9.918 6.114 1.00 98.81 102 ALA A N 1
ATOM 757 C CA . ALA A 1 102 ? -5.173 -10.814 6.814 1.00 98.81 102 ALA A CA 1
ATOM 758 C C . ALA A 1 102 ? -6.642 -10.480 6.519 1.00 98.81 102 ALA A C 1
ATOM 760 O O . ALA A 1 102 ? -7.436 -11.380 6.252 1.00 98.81 102 ALA A O 1
ATOM 761 N N . TRP A 1 103 ? -6.996 -9.192 6.484 1.00 98.81 103 TRP A N 1
ATOM 762 C CA . TRP A 1 103 ? -8.330 -8.760 6.063 1.00 98.81 103 TRP A CA 1
ATOM 763 C C . TRP A 1 103 ? -8.638 -9.156 4.613 1.00 98.81 103 TRP A C 1
ATOM 765 O O . TRP A 1 103 ? -9.720 -9.674 4.329 1.00 98.81 103 TRP A O 1
ATOM 775 N N . VAL A 1 104 ? -7.691 -8.950 3.692 1.00 98.81 104 VAL A N 1
ATOM 776 C CA . VAL A 1 104 ? -7.866 -9.321 2.280 1.00 98.81 104 VAL A CA 1
ATOM 777 C C . VAL A 1 104 ? -8.005 -10.829 2.114 1.00 98.81 104 VAL A C 1
ATOM 779 O O . VAL A 1 104 ? -8.938 -11.273 1.448 1.00 98.81 104 VAL A O 1
ATOM 782 N N . ASP A 1 105 ? -7.125 -11.610 2.733 1.00 98.75 105 ASP A N 1
ATOM 783 C CA . ASP A 1 105 ? -7.116 -13.073 2.658 1.00 98.75 105 ASP A CA 1
ATOM 784 C C . ASP A 1 105 ? -8.371 -13.684 3.310 1.00 98.75 105 ASP A C 1
ATOM 786 O O . ASP A 1 105 ? -8.866 -14.710 2.848 1.00 98.75 105 ASP A O 1
ATOM 790 N N . ALA A 1 106 ? -8.966 -13.009 4.301 1.00 98.62 106 ALA A N 1
ATOM 791 C CA . ALA A 1 106 ? -10.271 -13.357 4.871 1.00 98.62 106 ALA A CA 1
ATOM 792 C C . ALA A 1 106 ? -11.471 -13.007 3.963 1.00 98.62 106 ALA A C 1
ATOM 794 O O . ALA A 1 106 ? -12.621 -13.229 4.339 1.00 98.62 106 ALA A O 1
ATOM 795 N N . GLY A 1 107 ? -11.228 -12.469 2.764 1.00 98.50 107 GLY A N 1
ATOM 796 C CA . GLY A 1 107 ? -12.259 -12.132 1.782 1.00 98.50 107 GLY A CA 1
ATOM 797 C C . GLY A 1 107 ? -12.609 -10.648 1.711 1.00 98.50 107 GLY A C 1
ATOM 798 O O . GLY A 1 107 ? -13.565 -10.302 1.023 1.00 98.50 107 GLY A O 1
ATOM 799 N N . ALA A 1 108 ? -11.844 -9.775 2.377 1.00 98.50 108 ALA A N 1
ATOM 800 C CA . ALA A 1 108 ? -12.007 -8.324 2.341 1.00 98.50 108 ALA A CA 1
ATOM 801 C C . ALA A 1 108 ? -13.457 -7.875 2.611 1.00 98.50 108 ALA A C 1
ATOM 803 O O . ALA A 1 108 ? -14.018 -7.109 1.834 1.00 98.50 108 ALA A O 1
ATOM 804 N N . SER A 1 109 ? -14.095 -8.382 3.668 1.00 98.31 109 SER A N 1
ATOM 805 C CA . SER A 1 109 ? -15.465 -7.990 4.033 1.00 98.31 109 SER A CA 1
ATOM 806 C C . SER A 1 109 ? -15.496 -6.635 4.748 1.00 98.31 109 SER A C 1
ATOM 808 O O . SER A 1 109 ? -14.567 -6.299 5.483 1.00 98.31 109 SER A O 1
ATOM 810 N N . ASP A 1 110 ? -16.558 -5.858 4.548 1.00 97.81 110 ASP A N 1
ATOM 811 C CA . ASP A 1 110 ? -16.830 -4.623 5.295 1.00 97.81 110 ASP A CA 1
ATOM 812 C C . ASP A 1 110 ? -17.539 -4.863 6.634 1.00 97.81 110 ASP A C 1
ATOM 814 O O . ASP A 1 110 ? -17.505 -4.009 7.519 1.00 97.81 110 ASP A O 1
ATOM 818 N N . THR A 1 111 ? -18.161 -6.030 6.782 1.00 96.31 111 THR A N 1
ATOM 819 C CA . THR A 1 111 ? -19.101 -6.359 7.859 1.00 96.31 111 THR A CA 1
ATOM 820 C C . THR A 1 111 ? -18.646 -7.549 8.694 1.00 96.31 111 THR A C 1
ATOM 822 O O . THR A 1 111 ? -18.842 -7.560 9.909 1.00 96.31 111 THR A O 1
ATOM 825 N N . GLU A 1 112 ? -18.015 -8.538 8.064 1.00 98.06 112 GLU A N 1
ATOM 826 C CA . GLU A 1 112 ? -17.532 -9.737 8.746 1.00 98.06 112 GLU A CA 1
ATOM 827 C C . GLU A 1 112 ? -16.202 -9.471 9.454 1.00 98.06 112 GLU A C 1
ATOM 829 O O . GLU A 1 112 ? -15.330 -8.754 8.954 1.00 98.06 112 GLU A O 1
ATOM 834 N N . ALA A 1 113 ? -16.039 -10.083 10.626 1.00 98.19 113 ALA A N 1
ATOM 835 C CA . ALA A 1 113 ? -14.788 -10.009 11.363 1.00 98.19 113 ALA A CA 1
ATOM 836 C C . ALA A 1 113 ? -13.724 -10.935 10.753 1.00 98.19 113 ALA A C 1
ATOM 838 O O . ALA A 1 113 ? -14.034 -12.028 10.280 1.00 98.19 113 ALA A O 1
ATOM 839 N N . PHE A 1 114 ? -12.459 -10.536 10.848 1.00 98.56 114 PHE A N 1
ATOM 840 C CA . PHE A 1 114 ? -11.302 -11.353 10.479 1.00 98.56 114 PHE A CA 1
ATOM 841 C C . PHE A 1 114 ? -10.346 -11.496 11.667 1.00 98.56 114 PHE A C 1
ATOM 843 O O . PHE A 1 114 ? -10.358 -10.671 12.581 1.00 98.56 114 PHE A O 1
ATOM 850 N N . GLU A 1 115 ? -9.534 -12.551 11.675 1.00 98.31 115 GLU A N 1
ATOM 851 C CA . GLU A 1 115 ? -8.548 -12.779 12.734 1.00 98.31 115 GLU A CA 1
ATOM 852 C C . GLU A 1 115 ? -7.189 -12.192 12.340 1.00 98.31 115 GLU A C 1
ATOM 854 O O . GLU A 1 115 ? -6.695 -12.419 11.234 1.00 98.31 115 GLU A O 1
ATOM 859 N N . TYR A 1 116 ? -6.550 -11.481 13.265 1.00 98.50 116 TYR A N 1
ATOM 860 C CA . TYR A 1 116 ? -5.133 -11.139 13.178 1.00 98.50 116 TYR A CA 1
ATOM 861 C C . TYR A 1 116 ? -4.562 -10.940 14.581 1.00 98.50 116 TYR A C 1
ATOM 863 O O . TYR A 1 116 ? -5.235 -10.392 15.452 1.00 98.50 116 TYR A O 1
ATOM 871 N N . GLY A 1 117 ? -3.336 -11.407 14.835 1.00 97.31 117 GLY A N 1
ATOM 872 C CA . GLY A 1 117 ? -2.694 -11.265 16.150 1.00 97.31 117 GLY A CA 1
ATOM 873 C C . GLY A 1 117 ? -3.487 -11.867 17.323 1.00 97.31 117 GLY A C 1
ATOM 874 O O . GLY A 1 117 ? -3.323 -11.419 18.453 1.00 97.31 117 GLY A O 1
ATOM 875 N N . GLY A 1 118 ? -4.361 -12.848 17.063 1.00 96.75 118 GLY A N 1
ATOM 876 C CA . GLY A 1 118 ? -5.233 -13.468 18.067 1.00 96.75 118 GLY A CA 1
ATOM 877 C C . GLY A 1 118 ? -6.474 -12.651 18.456 1.00 96.75 118 GLY A C 1
ATOM 878 O O . GLY A 1 118 ? -7.143 -13.007 19.426 1.00 96.75 118 GLY A O 1
ATOM 879 N N . ALA A 1 119 ? -6.795 -11.571 17.734 1.00 97.81 119 ALA A N 1
ATOM 880 C CA . ALA A 1 119 ? -7.998 -10.768 17.946 1.00 97.81 119 ALA A CA 1
ATOM 881 C C . ALA A 1 119 ? -8.930 -10.799 16.726 1.00 97.81 119 ALA A C 1
ATOM 883 O O . ALA A 1 119 ? -8.481 -10.942 15.589 1.00 97.81 119 ALA A O 1
ATOM 884 N N . GLN A 1 120 ? -10.229 -10.605 16.977 1.00 98.19 120 GLN A N 1
ATOM 885 C CA . GLN A 1 120 ? -11.236 -10.391 15.938 1.00 98.19 120 GLN A CA 1
ATOM 886 C C . GLN A 1 120 ? -11.325 -8.900 15.598 1.00 98.19 120 GLN A C 1
ATOM 888 O O . GLN A 1 120 ? -11.635 -8.071 16.461 1.00 98.19 120 GLN A O 1
ATOM 893 N N . LEU A 1 121 ? -11.072 -8.575 14.336 1.00 98.56 121 LEU A N 1
ATOM 894 C CA . LEU A 1 121 ? -10.962 -7.218 13.815 1.00 98.56 121 LEU A CA 1
ATOM 895 C C . LEU A 1 121 ? -12.006 -6.954 12.728 1.00 98.56 121 LEU A C 1
ATOM 897 O O . LEU A 1 121 ? -12.528 -7.890 12.125 1.00 98.56 121 LEU A O 1
ATOM 901 N N . THR A 1 122 ? -12.317 -5.683 12.474 1.00 98.50 122 THR A N 1
ATOM 902 C CA . THR A 1 122 ? -13.277 -5.265 11.440 1.00 98.50 122 THR A CA 1
ATOM 903 C C . THR A 1 122 ? -12.682 -4.207 10.523 1.00 98.50 122 THR A C 1
ATOM 905 O O . THR A 1 122 ? -11.774 -3.464 10.899 1.00 98.50 122 THR A O 1
ATOM 908 N N . PHE A 1 123 ? -13.199 -4.121 9.296 1.00 98.69 123 PHE A N 1
ATOM 909 C CA . PHE A 1 123 ? -12.698 -3.174 8.302 1.00 98.69 123 PHE A CA 1
ATOM 910 C C . PHE A 1 123 ? -12.746 -1.720 8.797 1.00 98.69 123 PHE A C 1
ATOM 912 O O . PHE A 1 123 ? -11.729 -1.026 8.777 1.00 98.69 123 PHE A O 1
ATOM 919 N N . GLU A 1 124 ? -13.908 -1.256 9.262 1.00 98.25 124 GLU A N 1
ATOM 920 C CA . GLU A 1 124 ? -14.104 0.156 9.614 1.00 98.25 124 GLU A CA 1
ATOM 921 C C . GLU A 1 124 ? -13.231 0.591 10.799 1.00 98.25 124 GLU A C 1
ATOM 923 O O . GLU A 1 124 ? -12.653 1.677 10.772 1.00 98.25 124 GLU A O 1
ATOM 928 N N . ARG A 1 125 ? -13.092 -0.266 11.818 1.00 98.00 125 ARG A N 1
ATOM 929 C CA . ARG A 1 125 ? -12.314 0.048 13.022 1.00 98.00 125 ARG A CA 1
ATOM 930 C C . ARG A 1 125 ? -10.813 -0.114 12.803 1.00 98.00 125 ARG A C 1
ATOM 932 O O . ARG A 1 125 ? -10.053 0.730 13.262 1.00 98.00 125 ARG A O 1
ATOM 939 N N . ASP A 1 126 ? -10.389 -1.190 12.142 1.00 98.56 126 ASP A N 1
ATOM 940 C CA . ASP A 1 126 ? -8.997 -1.653 12.214 1.00 98.56 126 ASP A CA 1
ATOM 941 C C . ASP A 1 126 ? -8.226 -1.504 10.896 1.00 98.56 126 ASP A C 1
ATOM 943 O O . ASP A 1 126 ? -6.996 -1.471 10.906 1.00 98.56 126 ASP A O 1
ATOM 947 N N . ILE A 1 127 ? -8.921 -1.374 9.760 1.00 98.69 127 ILE A N 1
ATOM 948 C CA . ILE A 1 127 ? -8.303 -1.261 8.429 1.00 98.69 127 ILE A CA 1
ATOM 949 C C . ILE A 1 127 ? -8.430 0.154 7.869 1.00 98.69 127 ILE A C 1
ATOM 951 O O . ILE A 1 127 ? -7.430 0.761 7.480 1.00 98.69 127 ILE A O 1
ATOM 955 N N . LEU A 1 128 ? -9.641 0.711 7.849 1.00 98.69 128 LEU A N 1
ATOM 956 C CA . LEU A 1 128 ? -9.919 2.017 7.253 1.00 98.69 128 LEU A CA 1
ATOM 957 C C . LEU A 1 128 ? -9.052 3.166 7.817 1.00 98.69 128 LEU A C 1
ATOM 959 O O . LEU A 1 128 ? -8.633 4.028 7.030 1.00 98.69 128 LEU A O 1
ATOM 963 N N . PRO A 1 129 ? -8.690 3.199 9.119 1.00 98.38 129 PRO A N 1
ATOM 964 C CA . PRO A 1 129 ? -7.787 4.219 9.645 1.00 98.38 129 PRO A CA 1
ATOM 965 C C . PRO A 1 129 ? -6.425 4.277 8.948 1.00 98.38 129 PRO A C 1
ATOM 967 O O . PRO A 1 129 ? -5.897 5.371 8.772 1.00 98.38 129 PRO A O 1
ATOM 970 N N . PHE A 1 130 ? -5.880 3.155 8.462 1.00 98.44 130 PHE A N 1
ATOM 971 C CA . PHE A 1 130 ? -4.599 3.146 7.736 1.00 98.44 130 PHE A CA 1
ATOM 972 C C . PHE A 1 130 ? -4.653 3.883 6.391 1.00 98.44 130 PHE A C 1
ATOM 974 O O . PHE A 1 130 ? -3.606 4.267 5.862 1.00 98.44 130 PHE A O 1
ATOM 981 N N . PHE A 1 131 ? -5.850 4.110 5.846 1.00 98.50 131 PHE A N 1
ATOM 982 C CA . PHE A 1 131 ? -6.059 4.884 4.621 1.00 98.50 131 PHE A CA 1
ATOM 983 C C . PHE A 1 131 ? -6.453 6.337 4.891 1.00 98.50 131 PHE A C 1
ATOM 985 O O . PHE A 1 131 ? -6.153 7.225 4.090 1.00 98.50 131 PHE A O 1
ATOM 992 N N . THR A 1 132 ? -7.125 6.591 6.010 1.00 98.38 132 THR A N 1
ATOM 993 C CA . THR A 1 132 ? -7.819 7.861 6.265 1.00 98.38 132 THR A CA 1
ATOM 994 C C . THR A 1 132 ? -7.149 8.729 7.324 1.00 98.38 132 THR A C 1
ATOM 996 O O . THR A 1 132 ? -7.315 9.948 7.290 1.00 98.38 132 THR A O 1
ATOM 999 N N . GLN A 1 133 ? -6.354 8.149 8.227 1.00 97.75 133 GLN A N 1
ATOM 1000 C CA . GLN A 1 133 ? -5.659 8.897 9.270 1.00 97.75 133 GLN A CA 1
ATOM 1001 C C . GLN A 1 133 ? -4.218 9.241 8.860 1.00 97.75 133 GLN A C 1
ATOM 1003 O O . GLN A 1 133 ? -3.498 8.398 8.316 1.00 97.75 133 GLN A O 1
ATOM 1008 N N . PRO A 1 134 ? -3.761 10.480 9.115 1.00 96.44 134 PRO A N 1
ATOM 1009 C CA . PRO A 1 134 ? -2.366 10.848 8.918 1.00 96.44 134 PRO A CA 1
ATOM 1010 C C . PRO A 1 134 ? -1.473 10.201 9.985 1.00 96.44 134 PRO A C 1
ATOM 1012 O O . PRO A 1 134 ? -1.917 9.865 11.080 1.00 96.44 134 PRO A O 1
ATOM 1015 N N . GLY A 1 135 ? -0.183 10.065 9.690 1.00 95.25 135 GLY A N 1
ATOM 1016 C CA . GLY A 1 135 ? 0.805 9.558 10.645 1.00 95.25 135 GLY A CA 1
ATOM 1017 C C . GLY A 1 135 ? 0.764 8.043 10.868 1.00 95.25 135 GLY A C 1
ATOM 1018 O O . GLY A 1 135 ? 1.520 7.549 11.703 1.00 95.25 135 GLY A O 1
ATOM 1019 N N . MET A 1 136 ? -0.075 7.310 10.128 1.00 96.56 136 MET A N 1
ATOM 1020 C CA . MET A 1 136 ? -0.218 5.862 10.285 1.00 96.56 136 MET A CA 1
ATOM 1021 C C . MET A 1 136 ? 0.990 5.086 9.769 1.00 96.56 136 MET A C 1
ATOM 1023 O O . MET A 1 136 ? 1.349 4.107 10.394 1.00 96.56 136 MET A O 1
ATOM 1027 N N . TRP A 1 137 ? 1.631 5.498 8.668 1.00 97.19 137 TRP A N 1
ATOM 1028 C CA . TRP A 1 137 ? 2.678 4.704 7.993 1.00 97.19 137 TRP A CA 1
ATOM 1029 C C . TRP A 1 137 ? 4.103 5.065 8.408 1.00 97.19 137 TRP A C 1
ATOM 1031 O O . TRP A 1 137 ? 4.971 4.203 8.516 1.00 97.19 137 TRP A O 1
ATOM 1041 N N . PHE A 1 138 ? 4.331 6.358 8.604 1.00 95.44 138 PHE A N 1
ATOM 1042 C CA . PHE A 1 138 ? 5.534 6.952 9.170 1.00 95.44 138 PHE A CA 1
ATOM 1043 C C . PHE A 1 138 ? 5.151 8.285 9.827 1.00 95.44 138 PHE A C 1
ATOM 1045 O O . PHE A 1 138 ? 4.025 8.771 9.662 1.00 95.44 138 PHE A O 1
ATOM 1052 N N . GLU A 1 139 ? 6.073 8.882 10.578 1.00 94.19 139 GLU A N 1
ATOM 1053 C CA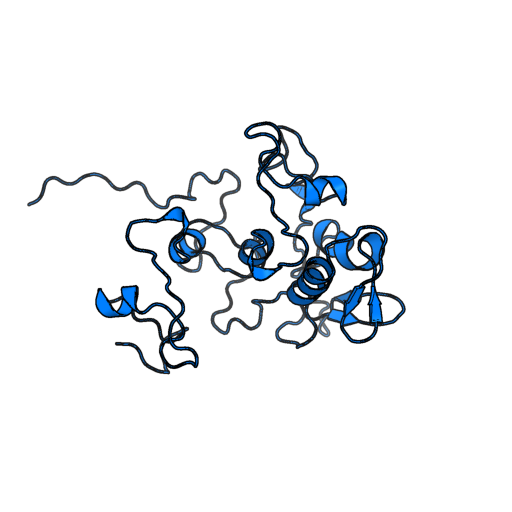 . GLU A 1 139 ? 5.845 10.162 11.255 1.00 94.19 139 GLU A CA 1
ATOM 1054 C C . GLU A 1 139 ? 5.394 11.248 10.262 1.00 94.19 139 GLU A C 1
ATOM 1056 O O . GLU A 1 139 ? 6.065 11.504 9.265 1.00 94.19 139 GLU A O 1
ATOM 1061 N N . ASN A 1 140 ? 4.247 11.881 10.524 1.00 93.12 140 ASN A N 1
ATOM 1062 C CA . ASN A 1 140 ? 3.635 12.885 9.642 1.00 93.12 140 ASN A CA 1
ATOM 1063 C C . ASN A 1 140 ? 3.303 12.387 8.221 1.00 93.12 140 ASN A C 1
ATOM 1065 O O . ASN A 1 140 ? 3.144 13.197 7.307 1.00 93.12 140 ASN A O 1
ATOM 1069 N N . SER A 1 141 ? 3.183 11.070 8.017 1.00 95.44 141 SER A N 1
ATOM 1070 C CA . SER A 1 141 ? 2.718 10.526 6.737 1.00 95.44 141 SER A CA 1
ATOM 1071 C C . SER A 1 141 ? 1.355 11.110 6.345 1.00 95.44 141 SER A C 1
ATOM 1073 O O . SER A 1 141 ? 0.472 11.224 7.201 1.00 95.44 141 SER A O 1
ATOM 1075 N N . PRO A 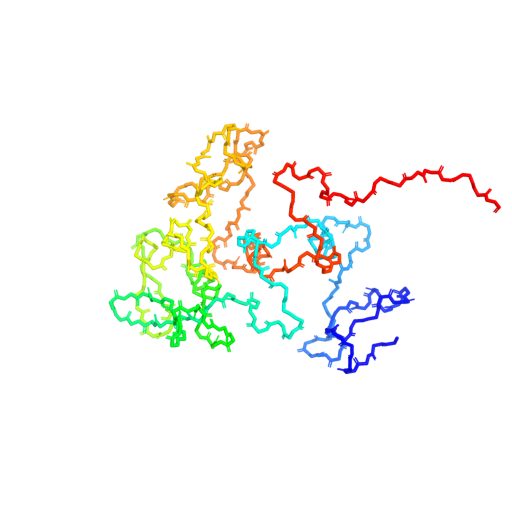1 142 ? 1.154 11.489 5.070 1.00 96.19 142 PRO A N 1
ATOM 1076 C CA . PRO A 1 142 ? -0.156 11.920 4.609 1.00 96.19 142 PRO A CA 1
ATOM 1077 C C . PRO A 1 142 ? -1.134 10.743 4.661 1.00 96.19 142 PRO A C 1
ATOM 1079 O O . PRO A 1 142 ? -0.750 9.593 4.428 1.00 96.19 142 PRO A O 1
ATOM 1082 N N . SER A 1 143 ? -2.407 11.032 4.922 1.00 97.31 143 SER A N 1
ATOM 1083 C CA . SER A 1 143 ? -3.468 10.048 4.730 1.00 97.31 143 SER A CA 1
ATOM 1084 C C . SER A 1 143 ? -3.622 9.741 3.236 1.00 97.31 143 SER A C 1
ATOM 1086 O O . SER A 1 143 ? -3.467 10.621 2.383 1.00 97.31 143 SER A O 1
ATOM 1088 N N . CYS A 1 144 ? -3.926 8.493 2.888 1.00 97.94 144 CYS A N 1
ATOM 1089 C CA . CYS A 1 144 ? -4.068 8.065 1.495 1.00 97.94 144 CYS A CA 1
ATOM 1090 C C . CYS A 1 144 ? -5.223 8.798 0.800 1.00 97.94 144 CYS A C 1
ATOM 1092 O O . CYS A 1 144 ? -5.103 9.207 -0.358 1.00 97.94 144 CYS A O 1
ATOM 1094 N N . ASN A 1 145 ? -6.308 9.040 1.537 1.00 96.56 145 ASN A N 1
ATOM 1095 C CA . ASN A 1 145 ? -7.453 9.792 1.044 1.00 96.56 145 ASN A CA 1
ATOM 1096 C C . ASN A 1 145 ? -7.160 11.272 0.746 1.00 96.56 145 ASN A C 1
ATOM 1098 O O . ASN A 1 145 ? -7.954 11.902 0.062 1.00 96.56 145 ASN A O 1
ATOM 1102 N N . SER A 1 146 ? -6.030 11.841 1.180 1.00 96.06 146 SER A N 1
ATOM 1103 C CA . SER A 1 146 ? -5.684 13.226 0.824 1.00 96.06 146 SER A CA 1
ATOM 1104 C C . SER A 1 146 ? -5.492 13.409 -0.689 1.00 96.06 146 SER A C 1
ATOM 1106 O O . SER A 1 146 ? -5.823 14.462 -1.232 1.00 96.06 146 SER A O 1
ATOM 1108 N N . CYS A 1 147 ? -5.025 12.365 -1.385 1.00 96.50 147 CYS A N 1
ATOM 1109 C CA . CYS A 1 147 ? -4.901 12.334 -2.844 1.00 96.50 147 CYS A CA 1
ATOM 1110 C C . CYS A 1 147 ? -5.937 11.423 -3.523 1.00 96.50 147 CYS A C 1
ATOM 1112 O O . CYS A 1 147 ? -6.278 11.665 -4.679 1.00 96.50 147 CYS A O 1
ATOM 1114 N N . HIS A 1 148 ? -6.430 10.402 -2.816 1.00 97.56 148 HIS A N 1
ATOM 1115 C CA . HIS A 1 148 ? -7.409 9.425 -3.304 1.00 97.56 148 HIS A CA 1
ATOM 1116 C C . HIS A 1 148 ? -8.757 9.599 -2.587 1.00 97.56 148 HIS A C 1
ATOM 1118 O O . HIS A 1 148 ? -9.165 8.765 -1.778 1.00 97.56 148 HIS A O 1
ATOM 1124 N N . ASN A 1 149 ? -9.400 10.746 -2.810 1.00 96.19 149 ASN A N 1
ATOM 1125 C CA . ASN A 1 149 ? -10.555 11.213 -2.028 1.00 96.19 149 ASN A CA 1
ATOM 1126 C C . ASN A 1 149 ? -11.926 10.857 -2.626 1.00 96.19 149 ASN A C 1
ATOM 1128 O O . ASN A 1 149 ? -12.947 11.242 -2.058 1.00 96.19 149 ASN A O 1
ATOM 1132 N N . GLY A 1 150 ? -11.977 10.186 -3.772 1.00 96.81 150 GLY A N 1
ATOM 1133 C CA . GLY A 1 150 ? -13.240 9.943 -4.454 1.00 96.81 150 GLY A CA 1
ATOM 1134 C C . GLY A 1 150 ? -13.059 9.339 -5.837 1.00 96.81 150 GLY A C 1
ATOM 1135 O O . GLY A 1 150 ? -12.003 9.451 -6.453 1.00 96.81 150 GLY A O 1
ATOM 1136 N N . ASN A 1 151 ? -14.123 8.748 -6.367 1.00 96.69 151 ASN A N 1
ATOM 1137 C CA . ASN A 1 151 ? -14.177 8.336 -7.765 1.00 96.69 151 ASN A CA 1
ATOM 1138 C C . ASN A 1 151 ? -14.503 9.540 -8.664 1.00 96.69 151 ASN A C 1
ATOM 1140 O O . ASN A 1 151 ? -15.605 9.656 -9.199 1.00 96.69 151 ASN A O 1
ATOM 1144 N N . THR A 1 152 ? -13.564 10.483 -8.755 1.00 96.31 152 THR A N 1
ATOM 1145 C CA . THR A 1 152 ? -13.699 11.761 -9.472 1.00 96.31 152 THR A CA 1
ATOM 1146 C C . THR A 1 152 ? -12.465 12.030 -10.331 1.00 96.31 152 THR A C 1
ATOM 1148 O O . THR A 1 152 ? -11.378 11.560 -10.006 1.00 96.31 152 THR A O 1
ATOM 1151 N N . GLU A 1 153 ? -12.600 12.844 -11.382 1.00 93.56 153 GLU A N 1
ATOM 1152 C CA . GLU A 1 153 ? -11.482 13.214 -12.274 1.00 93.56 153 GLU A CA 1
ATOM 1153 C C . GLU A 1 153 ? -10.331 13.942 -11.550 1.00 93.56 153 GLU A C 1
ATOM 1155 O O . GLU A 1 153 ? -9.198 13.961 -12.024 1.00 93.56 153 GLU A O 1
ATOM 1160 N N . THR A 1 154 ? -10.608 14.566 -10.400 1.00 93.50 154 THR A N 1
ATOM 1161 C CA . THR A 1 154 ? -9.606 15.291 -9.601 1.00 93.50 154 THR A CA 1
ATOM 1162 C C . THR A 1 154 ? -8.886 14.408 -8.589 1.00 93.50 154 THR A C 1
ATOM 1164 O O . THR A 1 154 ? -7.855 14.811 -8.051 1.00 93.50 154 THR A O 1
ATOM 1167 N N . SER A 1 155 ? -9.442 13.236 -8.283 1.00 95.75 155 SER A N 1
ATOM 1168 C CA . SER A 1 155 ? -8.786 12.252 -7.430 1.00 95.75 155 SER A CA 1
ATOM 1169 C C . SER A 1 155 ? -7.725 11.521 -8.241 1.00 95.75 155 SER A C 1
ATOM 1171 O O . SER A 1 155 ? -7.971 11.130 -9.384 1.00 95.75 155 SER A O 1
ATOM 1173 N N . LEU A 1 156 ? -6.533 11.320 -7.674 1.00 95.25 156 LEU A N 1
ATOM 1174 C CA . LEU A 1 156 ? -5.477 10.622 -8.405 1.00 95.25 156 LEU A CA 1
ATOM 1175 C C . LEU A 1 156 ? -5.927 9.201 -8.725 1.00 95.25 156 LEU A C 1
ATOM 1177 O O . LEU A 1 156 ? -6.335 8.458 -7.826 1.00 95.25 156 LEU A O 1
ATOM 1181 N N . HIS A 1 157 ? -5.815 8.837 -10.003 1.00 95.50 157 HIS A N 1
ATOM 1182 C CA . HIS A 1 157 ? -6.327 7.573 -10.522 1.00 95.50 157 HIS A CA 1
ATOM 1183 C C . HIS A 1 157 ? -7.807 7.348 -10.198 1.00 95.50 157 HIS A C 1
ATOM 1185 O O . HIS A 1 157 ? -8.193 6.213 -9.949 1.00 95.50 157 HIS A O 1
ATOM 1191 N N . GLU A 1 158 ? -8.622 8.408 -10.120 1.00 97.44 158 GLU A N 1
ATOM 1192 C CA . GLU A 1 158 ? -10.079 8.324 -9.928 1.00 97.44 158 GLU A CA 1
ATOM 1193 C C . GLU A 1 158 ? -10.472 7.375 -8.781 1.00 97.44 158 GLU A C 1
ATOM 1195 O O . GLU A 1 158 ? -11.466 6.652 -8.846 1.00 97.44 158 GLU A O 1
ATOM 1200 N N . MET A 1 159 ? -9.634 7.331 -7.747 1.00 97.81 159 MET A N 1
ATOM 1201 C CA . MET A 1 159 ? -9.661 6.310 -6.707 1.00 97.81 159 MET A CA 1
ATOM 1202 C C . MET A 1 159 ? -10.219 6.899 -5.423 1.00 97.81 159 MET A C 1
ATOM 1204 O O . MET A 1 159 ? -9.834 7.998 -5.019 1.00 97.81 159 MET A O 1
ATOM 1208 N N . ASP A 1 160 ? -11.083 6.150 -4.750 1.00 98.25 160 ASP A N 1
ATOM 1209 C CA . ASP A 1 160 ? -11.590 6.509 -3.431 1.00 98.25 160 ASP A CA 1
ATOM 1210 C C . ASP A 1 160 ? -11.040 5.549 -2.376 1.00 98.25 160 ASP A C 1
ATOM 1212 O O . ASP A 1 160 ? -11.324 4.358 -2.411 1.00 98.25 160 ASP A O 1
ATOM 1216 N N . LEU A 1 161 ? -10.257 6.070 -1.431 1.00 98.31 161 LEU A N 1
ATOM 1217 C CA . LEU A 1 161 ? -9.758 5.319 -0.277 1.00 98.31 161 LEU A CA 1
ATOM 1218 C C . LEU A 1 161 ? -10.440 5.743 1.038 1.00 98.31 161 LEU A C 1
ATOM 1220 O O . LEU A 1 161 ? -9.950 5.404 2.114 1.00 98.31 161 LEU A O 1
ATOM 1224 N N . ASN A 1 162 ? -11.549 6.495 0.976 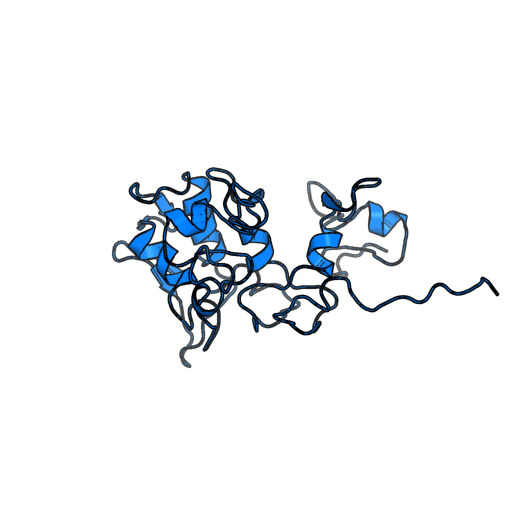1.00 97.31 162 ASN A N 1
ATOM 1225 C CA . ASN A 1 162 ? -12.341 6.868 2.157 1.00 97.31 162 ASN A CA 1
ATOM 1226 C C . ASN A 1 162 ? -13.348 5.803 2.576 1.00 97.31 162 ASN A C 1
ATOM 1228 O O . ASN A 1 162 ? -13.772 5.790 3.729 1.00 97.31 162 ASN A O 1
ATOM 1232 N N . THR A 1 163 ? -13.804 4.984 1.632 1.00 97.69 163 THR A N 1
ATOM 1233 C CA . THR A 1 163 ? -14.925 4.068 1.833 1.00 97.69 163 THR A CA 1
ATOM 1234 C C . THR A 1 163 ? -14.555 2.667 1.382 1.00 97.69 163 THR A C 1
ATOM 1236 O O . THR A 1 163 ? -13.710 2.485 0.503 1.00 97.69 163 THR A O 1
ATOM 1239 N N . TYR A 1 164 ? -15.217 1.668 1.963 1.00 98.44 164 TYR A N 1
ATOM 1240 C CA . TYR A 1 164 ? -15.095 0.286 1.510 1.00 98.44 164 TYR A CA 1
ATOM 1241 C C . TYR A 1 164 ? -15.409 0.153 0.014 1.00 98.44 164 TYR A C 1
ATOM 1243 O O . TYR A 1 164 ? -14.594 -0.353 -0.755 1.00 98.44 164 TYR A O 1
ATOM 1251 N N . GLU A 1 165 ? -16.565 0.672 -0.415 1.00 98.00 165 GLU A N 1
ATOM 1252 C CA . GLU A 1 165 ? -17.006 0.608 -1.811 1.00 98.00 165 GLU A CA 1
ATOM 1253 C C . GLU A 1 165 ? -15.987 1.241 -2.766 1.00 98.00 165 GLU A C 1
ATOM 1255 O O . GLU A 1 165 ? -15.715 0.694 -3.835 1.00 98.00 165 GLU A O 1
ATOM 1260 N N . GLY A 1 166 ? -15.401 2.375 -2.374 1.00 98.00 166 GLY A N 1
ATOM 1261 C CA . GLY A 1 166 ? -14.344 3.049 -3.116 1.00 98.00 166 GLY A CA 1
ATOM 1262 C C . GLY A 1 166 ? -13.099 2.182 -3.299 1.00 98.00 166 GLY A C 1
ATOM 1263 O O . GLY A 1 166 ? -12.641 1.980 -4.428 1.00 98.00 166 GLY A O 1
ATOM 1264 N N . ILE A 1 167 ? -12.600 1.607 -2.199 1.00 98.50 167 ILE A N 1
ATOM 1265 C CA . ILE A 1 167 ? -11.418 0.732 -2.195 1.00 98.50 167 ILE A CA 1
ATOM 1266 C C . ILE A 1 167 ? -11.649 -0.480 -3.102 1.00 98.50 167 ILE A C 1
ATOM 1268 O O . ILE A 1 167 ? -10.755 -0.868 -3.859 1.00 98.50 167 ILE A O 1
ATOM 1272 N N . MET A 1 168 ? -12.853 -1.055 -3.057 1.00 98.31 168 MET A N 1
ATOM 1273 C CA . MET A 1 168 ? -13.205 -2.238 -3.838 1.00 98.31 168 MET A CA 1
ATOM 1274 C C . MET A 1 168 ? -13.417 -1.949 -5.329 1.00 98.31 168 MET A C 1
ATOM 1276 O O . MET A 1 168 ? -13.113 -2.813 -6.150 1.00 98.31 168 MET A O 1
ATOM 1280 N N . LYS A 1 169 ? -13.869 -0.743 -5.707 1.00 97.94 169 LYS A N 1
ATOM 1281 C CA . LYS A 1 169 ? -13.901 -0.306 -7.118 1.00 97.94 169 LYS A CA 1
ATOM 1282 C C . LYS A 1 169 ? -12.494 -0.127 -7.694 1.00 97.94 169 LYS A C 1
ATOM 1284 O O . LYS A 1 169 ? -12.256 -0.439 -8.857 1.00 97.94 169 LYS A O 1
ATOM 1289 N N . GLY A 1 170 ? -11.555 0.336 -6.871 1.00 97.62 170 GLY A N 1
ATOM 1290 C CA . GLY A 1 170 ? -10.160 0.507 -7.256 1.00 97.62 170 GLY A CA 1
ATOM 1291 C C . GLY A 1 170 ? -9.888 1.797 -8.031 1.00 97.62 170 GLY A C 1
ATOM 1292 O O . GLY A 1 170 ? -10.440 2.853 -7.729 1.00 97.62 170 GLY A O 1
ATOM 1293 N N . ALA A 1 171 ? -8.946 1.716 -8.965 1.00 97.25 171 ALA A N 1
ATOM 1294 C CA . ALA A 1 171 ? -8.382 2.845 -9.698 1.00 97.25 171 ALA A CA 1
ATOM 1295 C C . ALA A 1 171 ? -9.058 3.052 -11.061 1.00 97.25 171 ALA A C 1
ATOM 1297 O O . ALA A 1 171 ? -9.648 2.124 -11.596 1.00 97.25 171 ALA A O 1
ATOM 1298 N N . ASP A 1 172 ? -8.880 4.226 -11.659 1.00 97.00 172 ASP A N 1
ATOM 1299 C CA . ASP A 1 172 ? -9.205 4.556 -13.051 1.00 97.00 172 ASP A CA 1
ATOM 1300 C C . ASP A 1 172 ? -10.676 4.244 -13.421 1.00 97.00 172 ASP A C 1
ATOM 1302 O O . ASP A 1 172 ? -10.985 3.825 -14.531 1.00 97.00 172 ASP A O 1
ATOM 1306 N N . VAL A 1 173 ? -11.608 4.393 -12.469 1.00 96.19 173 VAL A N 1
ATOM 1307 C CA . VAL A 1 173 ? -12.992 3.898 -12.606 1.00 96.19 173 VAL A CA 1
ATOM 1308 C C . VAL A 1 173 ? -13.848 4.672 -13.615 1.00 96.19 173 VAL A C 1
ATOM 1310 O O . VAL A 1 173 ? -14.871 4.152 -14.061 1.00 96.19 173 VAL A O 1
ATOM 1313 N N . LEU A 1 174 ? -13.486 5.919 -13.939 1.00 95.69 174 LEU A N 1
ATOM 1314 C CA . LEU A 1 174 ? -14.203 6.751 -14.912 1.00 95.69 174 LEU A CA 1
ATOM 1315 C C . LEU A 1 174 ? -13.555 6.636 -16.295 1.00 95.69 174 LEU A C 1
ATOM 1317 O O . LEU A 1 174 ? -14.255 6.528 -17.301 1.00 95.69 174 LEU A O 1
ATOM 1321 N N . SER A 1 175 ? -12.224 6.647 -16.330 1.00 95.56 175 SER A N 1
ATOM 1322 C CA . SER A 1 175 ? -11.399 6.594 -17.534 1.00 95.56 175 SER A CA 1
ATOM 1323 C C . SER A 1 175 ? -11.277 5.188 -18.129 1.00 95.56 175 SER A C 1
ATOM 1325 O O . SER A 1 175 ? -11.196 5.070 -19.353 1.00 95.56 175 SER A O 1
ATOM 1327 N N . ASP A 1 176 ? -11.323 4.135 -17.306 1.00 95.31 176 ASP A N 1
ATOM 1328 C CA . ASP A 1 176 ? -11.301 2.724 -17.720 1.00 95.31 176 ASP A CA 1
ATOM 1329 C C . ASP A 1 176 ? -12.290 1.851 -16.901 1.00 95.31 176 ASP A C 1
ATOM 1331 O O . ASP A 1 176 ? -11.884 1.055 -16.047 1.00 95.31 176 ASP A O 1
ATOM 1335 N N . PRO A 1 177 ? -13.618 1.980 -17.119 1.00 94.00 177 PRO A N 1
ATOM 1336 C CA . PRO A 1 177 ? -14.627 1.235 -16.361 1.00 94.00 177 PRO A CA 1
ATOM 1337 C C . PRO A 1 177 ? -14.516 -0.298 -16.530 1.00 94.00 177 PRO A C 1
ATOM 1339 O O . PRO A 1 177 ? -14.304 -0.777 -17.646 1.00 94.00 177 PRO A O 1
ATOM 1342 N N . PRO A 1 178 ? -14.751 -1.105 -15.473 1.00 93.19 178 PRO A N 1
ATOM 1343 C CA . PRO A 1 178 ? -15.270 -0.724 -14.153 1.00 93.19 178 PRO A CA 1
ATOM 1344 C C . PRO A 1 178 ? -14.216 -0.155 -13.186 1.00 93.19 178 PRO A C 1
ATOM 1346 O O . PRO A 1 178 ? -14.548 0.123 -12.036 1.00 93.19 178 PRO A O 1
ATOM 1349 N N . GLY A 1 179 ? -12.974 0.006 -13.638 1.00 94.69 179 GLY A N 1
ATOM 1350 C CA . GLY A 1 179 ? -11.814 0.341 -12.830 1.00 94.69 179 GLY A CA 1
ATOM 1351 C C . GLY A 1 179 ? -10.830 -0.819 -12.711 1.00 94.69 179 GLY A C 1
ATOM 1352 O O . GLY A 1 179 ? -11.161 -1.998 -12.863 1.00 94.69 179 GLY A O 1
ATOM 1353 N N . ALA A 1 180 ? -9.581 -0.477 -12.421 1.00 95.81 180 ALA A N 1
ATOM 1354 C CA . ALA A 1 180 ? -8.515 -1.416 -12.149 1.00 95.81 180 ALA A C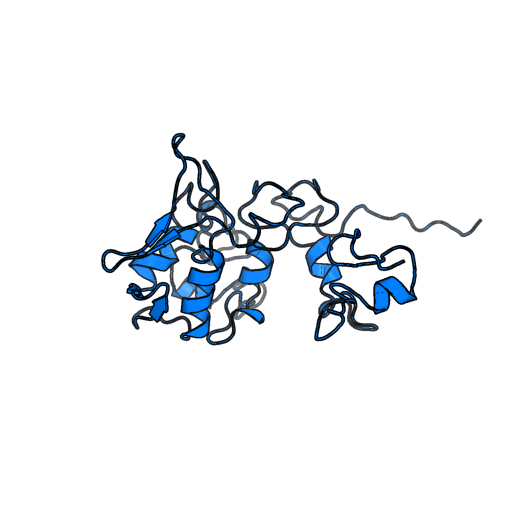A 1
ATOM 1355 C C . ALA A 1 180 ? -8.503 -1.790 -10.652 1.00 95.81 180 ALA A C 1
ATOM 1357 O O . ALA A 1 180 ? -8.176 -0.943 -9.812 1.00 95.81 180 ALA A O 1
ATOM 1358 N N . PRO A 1 181 ? -8.752 -3.063 -10.291 1.00 97.00 181 PRO A N 1
ATOM 1359 C CA . PRO A 1 181 ? -8.803 -3.476 -8.894 1.00 97.00 181 PRO A CA 1
ATOM 1360 C C . PRO A 1 181 ? -7.443 -3.299 -8.209 1.00 97.00 181 PRO A C 1
ATOM 1362 O O . PRO A 1 181 ? -6.386 -3.598 -8.784 1.00 97.00 181 PRO A O 1
ATOM 1365 N N . ILE A 1 182 ? -7.481 -2.818 -6.965 1.00 97.81 182 ILE A N 1
ATOM 1366 C CA . ILE A 1 182 ? -6.301 -2.678 -6.094 1.00 97.81 182 ILE A CA 1
ATOM 1367 C C . ILE A 1 182 ? -6.247 -3.754 -5.002 1.00 97.81 182 ILE A C 1
ATOM 1369 O O . ILE A 1 182 ? -5.148 -4.090 -4.549 1.00 97.81 182 ILE A O 1
ATOM 1373 N N . ILE A 1 183 ? -7.409 -4.313 -4.652 1.00 98.31 183 ILE A N 1
ATOM 1374 C CA . ILE A 1 183 ? -7.612 -5.463 -3.771 1.00 98.31 183 ILE A CA 1
ATOM 1375 C C . ILE A 1 183 ? -8.147 -6.626 -4.608 1.00 98.31 183 ILE A C 1
ATOM 1377 O O . ILE A 1 183 ? -9.005 -6.439 -5.469 1.00 98.31 183 ILE A O 1
ATOM 1381 N N . VAL A 1 184 ? -7.647 -7.824 -4.332 1.00 98.19 184 VAL A N 1
ATOM 1382 C CA . VAL A 1 184 ? -8.184 -9.097 -4.812 1.00 98.19 184 VAL A CA 1
ATOM 1383 C C . VAL A 1 184 ? -8.617 -9.881 -3.570 1.00 98.19 184 VAL A C 1
ATOM 1385 O O . VAL A 1 184 ? -7.752 -10.413 -2.876 1.00 98.19 184 VAL A O 1
ATOM 1388 N N . PRO A 1 185 ? -9.920 -9.909 -3.232 1.00 98.38 185 PRO A N 1
ATOM 1389 C CA . PRO A 1 185 ? -10.417 -10.651 -2.076 1.00 98.38 185 PRO A CA 1
ATOM 1390 C C . PRO A 1 185 ? -9.971 -12.115 -2.094 1.00 98.38 185 PRO A C 1
ATOM 1392 O O . PRO A 1 185 ? -10.108 -12.793 -3.111 1.00 98.38 185 PRO A O 1
ATOM 1395 N N . GLY A 1 186 ? -9.440 -12.591 -0.971 1.00 98.31 186 GLY A N 1
ATOM 1396 C CA . GLY A 1 186 ? -8.890 -13.937 -0.819 1.00 98.31 186 GLY A CA 1
ATOM 1397 C C . GLY A 1 186 ? -7.469 -14.128 -1.364 1.00 98.31 186 GLY A C 1
ATOM 1398 O O . GLY A 1 186 ? -6.939 -15.229 -1.246 1.00 98.31 186 GLY A O 1
ATOM 1399 N N . ASP A 1 187 ? -6.853 -13.101 -1.966 1.00 97.88 187 ASP A N 1
ATOM 1400 C CA . ASP A 1 187 ? -5.473 -13.168 -2.460 1.00 97.88 187 ASP A CA 1
ATOM 1401 C C . ASP A 1 187 ? -4.734 -11.823 -2.305 1.00 97.88 187 ASP A C 1
ATOM 1403 O O . ASP A 1 187 ? -4.634 -10.985 -3.218 1.00 97.88 187 ASP A O 1
ATOM 1407 N N . TRP A 1 188 ? -4.140 -11.613 -1.128 1.00 97.62 188 TRP A N 1
ATOM 1408 C CA . TRP A 1 188 ? -3.320 -10.433 -0.869 1.00 97.62 188 TRP A CA 1
ATOM 1409 C C . TRP A 1 188 ? -2.093 -10.352 -1.784 1.00 97.62 188 TRP A C 1
ATOM 1411 O O . TRP A 1 188 ? -1.624 -9.263 -2.131 1.00 97.62 188 TRP A O 1
ATOM 1421 N N . HIS A 1 189 ? -1.560 -11.491 -2.225 1.00 93.38 189 HIS A N 1
ATOM 1422 C CA . HIS A 1 189 ? -0.399 -11.531 -3.107 1.00 93.38 189 HIS A CA 1
ATOM 1423 C C . HIS A 1 189 ? -0.710 -11.021 -4.519 1.00 93.38 189 HIS A C 1
ATOM 1425 O O . HIS A 1 189 ? 0.157 -10.367 -5.110 1.00 93.38 189 HIS A O 1
ATOM 1431 N N . ALA A 1 190 ? -1.923 -11.257 -5.022 1.00 94.19 190 ALA A N 1
ATOM 1432 C CA . ALA A 1 190 ? -2.417 -10.727 -6.294 1.00 94.19 190 ALA A CA 1
ATOM 1433 C C . ALA A 1 190 ? -2.862 -9.253 -6.220 1.00 94.19 190 ALA A C 1
ATOM 1435 O O . ALA A 1 190 ? -2.996 -8.586 -7.250 1.00 94.19 190 ALA A O 1
ATOM 1436 N N . SER A 1 191 ? -3.057 -8.713 -5.017 1.00 96.88 191 SER A N 1
ATOM 1437 C CA . SER A 1 191 ? -3.507 -7.335 -4.808 1.00 96.88 191 SER A CA 1
ATOM 1438 C C . SER A 1 191 ? -2.417 -6.306 -5.145 1.00 96.88 191 SER A C 1
ATOM 1440 O O . SER A 1 191 ? -1.337 -6.280 -4.546 1.00 96.88 191 SER A O 1
ATOM 1442 N N . LYS A 1 192 ? -2.706 -5.376 -6.070 1.00 95.00 192 LYS A N 1
ATOM 1443 C CA . LYS A 1 192 ? -1.757 -4.317 -6.478 1.00 95.00 192 LYS A CA 1
ATOM 1444 C C . LYS A 1 192 ? -1.349 -3.412 -5.314 1.00 95.00 192 LYS A C 1
ATOM 1446 O O . LYS A 1 192 ? -0.208 -2.934 -5.286 1.00 95.00 192 LYS A O 1
ATOM 1451 N N . LEU A 1 193 ? -2.251 -3.187 -4.353 1.00 97.50 193 LEU A N 1
ATOM 1452 C CA . LEU A 1 193 ? -1.982 -2.364 -3.174 1.00 97.50 193 LEU A CA 1
ATOM 1453 C C . LEU A 1 193 ? -0.766 -2.881 -2.390 1.00 97.50 193 LEU A C 1
ATOM 1455 O O . LEU A 1 193 ? 0.095 -2.091 -2.001 1.00 97.50 193 LEU A O 1
ATOM 1459 N N . ARG A 1 194 ? -0.622 -4.203 -2.247 1.00 96.94 194 ARG A N 1
ATOM 1460 C CA . ARG A 1 194 ? 0.515 -4.826 -1.556 1.00 96.94 194 ARG A CA 1
ATOM 1461 C C . ARG A 1 194 ? 1.852 -4.393 -2.139 1.00 96.94 194 ARG A C 1
ATOM 1463 O O . ARG A 1 194 ? 2.791 -4.074 -1.410 1.00 96.94 194 ARG A O 1
ATOM 1470 N N . GLY A 1 195 ? 1.940 -4.373 -3.468 1.00 94.19 195 GLY A N 1
ATOM 1471 C CA . GLY A 1 195 ? 3.124 -3.906 -4.175 1.00 94.19 195 GLY A CA 1
ATOM 1472 C C . GLY A 1 195 ? 3.411 -2.436 -3.880 1.00 94.19 195 GLY A C 1
ATOM 1473 O O . GLY A 1 195 ? 4.550 -2.095 -3.566 1.00 94.19 195 GLY A O 1
ATOM 1474 N N . ARG A 1 196 ? 2.383 -1.579 -3.916 1.00 95.50 196 ARG A N 1
ATOM 1475 C CA . ARG A 1 196 ? 2.516 -0.142 -3.632 1.00 95.50 196 ARG A CA 1
ATOM 1476 C C . ARG A 1 196 ? 2.979 0.134 -2.200 1.00 95.50 196 ARG A C 1
ATOM 1478 O O . ARG A 1 196 ? 3.824 0.999 -2.026 1.00 95.50 196 ARG A O 1
ATOM 1485 N N . LEU A 1 197 ? 2.514 -0.610 -1.200 1.00 96.75 197 LEU A N 1
ATOM 1486 C CA . LEU A 1 197 ? 2.897 -0.390 0.204 1.00 96.75 197 LEU A CA 1
ATOM 1487 C C . LEU A 1 197 ? 4.328 -0.853 0.532 1.00 96.75 197 LEU A C 1
ATOM 1489 O O . LEU A 1 197 ? 5.019 -0.258 1.363 1.00 96.75 197 LEU A O 1
ATOM 1493 N N . ARG A 1 198 ? 4.800 -1.912 -0.136 1.00 94.12 198 ARG A N 1
ATOM 1494 C CA . ARG A 1 198 ? 6.048 -2.604 0.237 1.00 94.12 198 ARG A CA 1
ATOM 1495 C C . ARG A 1 198 ? 7.235 -2.278 -0.654 1.00 94.12 198 ARG A C 1
ATOM 1497 O O . ARG A 1 198 ? 8.381 -2.307 -0.207 1.00 94.12 198 ARG A O 1
ATOM 1504 N N . ASN A 1 199 ? 6.994 -2.053 -1.943 1.00 91.56 199 ASN A N 1
ATOM 1505 C CA . ASN A 1 199 ? 8.068 -2.038 -2.923 1.00 91.56 199 ASN A CA 1
ATOM 1506 C C . ASN A 1 199 ? 8.607 -0.624 -3.118 1.00 91.56 199 ASN A C 1
ATOM 1508 O O . ASN A 1 199 ? 7.978 0.203 -3.768 1.00 91.56 199 ASN A O 1
ATOM 1512 N N . ASN A 1 200 ? 9.819 -0.378 -2.619 1.00 91.12 200 ASN A N 1
ATOM 1513 C CA . ASN A 1 200 ? 10.584 0.809 -2.988 1.00 91.12 200 ASN A CA 1
ATOM 1514 C C . ASN A 1 200 ? 10.790 0.864 -4.509 1.00 91.12 200 ASN A C 1
ATOM 1516 O O . ASN A 1 200 ? 11.156 -0.143 -5.130 1.00 91.12 200 ASN A O 1
ATOM 1520 N N . ARG A 1 201 ? 10.593 2.056 -5.080 1.00 92.19 201 ARG A N 1
ATOM 1521 C CA . ARG A 1 201 ? 10.961 2.345 -6.464 1.00 92.19 201 ARG A CA 1
ATOM 1522 C C . ARG A 1 201 ? 12.478 2.277 -6.624 1.00 92.19 201 ARG A C 1
ATOM 1524 O O . ARG A 1 201 ? 13.222 2.641 -5.715 1.00 92.19 201 ARG A O 1
ATOM 1531 N N . MET A 1 202 ? 12.910 1.813 -7.787 1.00 90.81 202 MET A N 1
ATOM 1532 C CA . MET A 1 202 ? 14.298 1.686 -8.192 1.00 90.81 202 MET A CA 1
ATOM 1533 C C . MET A 1 202 ? 14.613 2.626 -9.368 1.00 90.81 202 MET A C 1
ATOM 1535 O O . MET A 1 202 ? 13.775 2.771 -10.262 1.00 90.81 202 MET A O 1
ATOM 1539 N N . PRO A 1 203 ? 15.821 3.220 -9.407 1.00 89.81 203 PRO A N 1
ATOM 1540 C CA . PRO A 1 203 ? 16.845 3.159 -8.356 1.00 89.81 203 PRO A CA 1
ATOM 1541 C C . PRO A 1 203 ? 16.411 3.864 -7.049 1.00 89.81 203 PRO A C 1
ATOM 1543 O O . PRO A 1 203 ? 15.473 4.665 -7.068 1.00 89.81 203 PRO A O 1
ATOM 1546 N N . PRO A 1 204 ? 17.047 3.561 -5.901 1.00 87.88 204 PRO A N 1
ATOM 1547 C CA . PRO A 1 204 ? 16.737 4.236 -4.644 1.00 87.88 204 PRO A CA 1
ATOM 1548 C C . PRO A 1 204 ? 16.905 5.753 -4.772 1.00 87.88 204 PRO A C 1
ATOM 1550 O O . PRO A 1 204 ? 17.836 6.228 -5.419 1.00 87.88 204 PRO A O 1
ATOM 1553 N N . GLY A 1 205 ? 16.007 6.516 -4.149 1.00 82.62 205 GLY A N 1
ATOM 1554 C CA . GLY A 1 205 ? 16.039 7.981 -4.190 1.00 82.62 205 GLY A CA 1
ATOM 1555 C C . GLY A 1 205 ? 15.415 8.612 -5.439 1.00 82.62 205 GLY A C 1
ATOM 1556 O O . GLY A 1 205 ? 15.429 9.835 -5.551 1.00 82.62 205 GLY A O 1
ATOM 1557 N N . MET A 1 206 ? 14.834 7.823 -6.355 1.00 86.75 206 MET A N 1
ATOM 1558 C CA . MET A 1 206 ? 14.029 8.382 -7.447 1.00 86.75 206 MET A CA 1
ATOM 1559 C C . MET A 1 206 ? 12.916 9.281 -6.889 1.00 86.75 206 MET A C 1
ATOM 1561 O O . MET A 1 206 ? 12.154 8.827 -6.029 1.00 86.75 206 MET A O 1
ATOM 1565 N N . PRO A 1 207 ? 12.795 10.535 -7.365 1.00 86.56 207 PRO A N 1
ATOM 1566 C CA . PRO A 1 207 ? 11.841 11.476 -6.805 1.00 86.56 207 PRO A CA 1
ATOM 1567 C C . PRO A 1 207 ? 10.408 11.025 -7.082 1.00 86.56 207 PRO A C 1
ATOM 1569 O O . PRO A 1 207 ? 10.068 10.605 -8.193 1.00 86.56 207 PRO A O 1
ATOM 1572 N N . PHE A 1 208 ? 9.556 11.153 -6.067 1.00 89.00 208 PHE A N 1
ATOM 1573 C CA . PHE A 1 208 ? 8.117 11.069 -6.257 1.00 89.00 208 PHE A CA 1
ATOM 1574 C C . PHE A 1 208 ? 7.653 12.273 -7.082 1.00 89.00 208 PHE A C 1
ATOM 1576 O O . PHE A 1 208 ? 7.943 13.416 -6.737 1.00 89.00 208 PHE A O 1
ATOM 1583 N N . ASP A 1 209 ? 6.935 12.000 -8.163 1.00 89.56 209 ASP A N 1
ATOM 1584 C CA . ASP A 1 209 ? 6.271 12.999 -8.991 1.00 89.56 209 ASP A CA 1
ATOM 1585 C C . ASP A 1 209 ? 4.785 12.656 -9.016 1.00 89.56 209 ASP A C 1
ATOM 1587 O O . ASP A 1 209 ? 4.396 11.598 -9.517 1.00 89.56 209 ASP A O 1
ATOM 1591 N N . ILE A 1 210 ? 3.974 13.541 -8.438 1.00 87.81 210 ILE A N 1
ATOM 1592 C CA . ILE A 1 210 ? 2.527 13.354 -8.305 1.00 87.81 210 ILE A CA 1
ATOM 1593 C C . ILE A 1 210 ? 1.820 13.305 -9.666 1.00 87.81 210 ILE A C 1
ATOM 1595 O O . ILE A 1 210 ? 0.759 12.704 -9.778 1.00 87.81 210 ILE A O 1
ATOM 1599 N N . THR A 1 211 ? 2.422 13.895 -10.704 1.00 86.44 211 THR A N 1
ATOM 1600 C CA . THR A 1 211 ? 1.893 13.875 -12.077 1.00 86.44 211 THR A CA 1
ATOM 1601 C C . THR A 1 211 ? 2.222 12.580 -12.820 1.00 86.44 211 THR A C 1
ATOM 1603 O O . THR A 1 211 ? 1.796 12.391 -13.955 1.00 86.44 211 THR A O 1
ATOM 1606 N N . GLU A 1 212 ? 3.027 11.703 -12.210 1.00 85.25 212 GLU A N 1
ATOM 1607 C CA . GLU A 1 212 ? 3.630 10.525 -12.836 1.00 85.25 212 GLU A CA 1
ATOM 1608 C C . GLU A 1 212 ? 4.475 10.825 -14.097 1.00 85.25 212 GLU A C 1
ATOM 1610 O O . GLU A 1 212 ? 4.879 9.892 -14.796 1.00 85.25 212 GLU A O 1
ATOM 1615 N N . GLY A 1 213 ? 4.826 12.086 -14.383 1.00 86.50 213 GLY A N 1
ATOM 1616 C CA . GLY A 1 213 ? 5.599 12.463 -15.573 1.00 86.50 213 GLY A CA 1
ATOM 1617 C C . GLY A 1 213 ? 6.958 11.760 -15.660 1.00 86.50 213 GLY A C 1
ATOM 1618 O O . GLY A 1 213 ? 7.417 11.390 -16.740 1.00 86.50 213 GLY A O 1
ATOM 1619 N N . ASN A 1 214 ? 7.572 11.478 -14.509 1.00 87.38 214 ASN A N 1
ATOM 1620 C CA . ASN A 1 214 ? 8.833 10.742 -14.427 1.00 87.38 214 ASN A CA 1
ATOM 1621 C C . ASN A 1 214 ? 8.686 9.208 -14.348 1.00 87.38 214 ASN A C 1
ATOM 1623 O O . ASN A 1 214 ? 9.689 8.504 -14.190 1.00 87.38 214 ASN A O 1
ATOM 1627 N N . ARG A 1 215 ? 7.466 8.655 -14.407 1.00 86.88 215 ARG A N 1
ATOM 1628 C CA . ARG A 1 215 ? 7.183 7.231 -14.135 1.00 86.88 215 ARG A CA 1
ATOM 1629 C C . ARG A 1 215 ? 7.908 6.275 -15.073 1.00 86.88 215 ARG A C 1
ATOM 1631 O O . ARG A 1 215 ? 8.322 5.200 -14.645 1.00 86.88 215 ARG A O 1
ATOM 1638 N N . ASN A 1 216 ? 8.073 6.657 -16.335 1.00 87.25 216 ASN A N 1
ATOM 1639 C CA . ASN A 1 216 ? 8.715 5.822 -17.354 1.00 87.25 216 ASN A CA 1
ATOM 1640 C C . ASN A 1 216 ? 10.239 6.021 -17.437 1.00 87.25 216 ASN A C 1
ATOM 1642 O O . ASN A 1 216 ? 10.872 5.482 -18.341 1.00 87.25 216 ASN A O 1
ATOM 1646 N N . GLY A 1 217 ? 10.831 6.745 -16.481 1.00 84.31 217 GLY A N 1
ATOM 1647 C CA . GLY A 1 217 ? 12.259 7.051 -16.476 1.00 84.31 217 GLY A CA 1
ATOM 1648 C C . GLY A 1 217 ? 12.625 8.210 -17.412 1.00 84.31 217 GLY A C 1
ATOM 1649 O O . GLY A 1 217 ? 11.740 8.895 -17.928 1.00 84.31 217 GLY A O 1
ATOM 1650 N N . PRO A 1 218 ? 13.930 8.480 -17.593 1.00 84.12 218 PRO A N 1
ATOM 1651 C CA . PRO A 1 218 ? 14.396 9.562 -18.452 1.00 84.12 218 PRO A CA 1
ATOM 1652 C C . PRO A 1 218 ? 14.102 9.277 -19.930 1.00 84.12 218 PRO A C 1
ATOM 1654 O O . PRO A 1 218 ? 14.202 8.139 -20.390 1.00 84.12 218 PRO A O 1
ATOM 1657 N N . THR A 1 219 ? 13.808 10.330 -20.694 1.00 83.44 219 THR A N 1
ATOM 1658 C CA . THR A 1 219 ? 13.719 10.247 -22.156 1.00 83.44 219 THR A CA 1
ATOM 1659 C C . THR A 1 219 ? 15.056 9.794 -22.732 1.00 83.44 219 THR A C 1
ATOM 1661 O O . THR A 1 219 ? 16.089 10.422 -22.499 1.00 83.44 219 THR A O 1
ATOM 1664 N N . VAL A 1 220 ? 15.032 8.722 -23.520 1.00 82.44 220 VAL A N 1
ATOM 1665 C CA . VAL A 1 220 ? 16.210 8.212 -24.228 1.00 82.44 220 VAL A CA 1
ATOM 1666 C C . VAL A 1 220 ? 16.171 8.723 -25.665 1.00 82.44 220 VAL A C 1
ATOM 1668 O O . VAL A 1 220 ? 15.187 8.513 -26.373 1.00 82.44 220 VAL A O 1
ATOM 1671 N N . MET A 1 221 ? 17.233 9.396 -26.112 1.00 79.38 221 MET A N 1
ATOM 1672 C CA . MET A 1 221 ? 17.381 9.752 -27.524 1.00 79.38 221 MET A CA 1
ATOM 1673 C C . MET A 1 221 ? 17.895 8.542 -28.302 1.00 79.38 221 MET A C 1
ATOM 1675 O O . MET A 1 221 ? 18.863 7.900 -27.893 1.00 79.38 221 MET A O 1
ATOM 1679 N N . ALA A 1 222 ? 17.268 8.237 -29.438 1.00 78.62 222 ALA A N 1
ATOM 1680 C CA . ALA A 1 222 ? 17.793 7.234 -30.352 1.00 78.62 222 ALA A CA 1
ATOM 1681 C C . ALA A 1 222 ? 19.108 7.752 -30.956 1.00 78.62 222 ALA A C 1
ATOM 1683 O O . ALA A 1 222 ? 19.110 8.686 -31.755 1.00 78.62 222 ALA A O 1
ATOM 1684 N N . GLY A 1 223 ? 20.233 7.163 -30.553 1.00 70.62 223 GLY A N 1
ATOM 1685 C CA . GLY A 1 223 ? 21.509 7.388 -31.222 1.00 70.62 223 GLY A CA 1
ATOM 1686 C C . GLY A 1 223 ? 21.570 6.613 -32.537 1.00 70.62 223 GLY A C 1
ATOM 1687 O O . GLY A 1 223 ? 21.141 5.461 -32.611 1.00 70.62 223 GLY A O 1
ATOM 1688 N N . THR A 1 224 ? 22.150 7.206 -33.578 1.00 56.78 224 THR A N 1
ATOM 1689 C CA . THR A 1 224 ? 22.751 6.427 -34.667 1.00 56.78 224 THR A CA 1
ATOM 1690 C C . THR A 1 224 ? 23.974 5.703 -34.115 1.00 56.78 224 THR A C 1
ATOM 1692 O O . THR A 1 224 ? 24.809 6.336 -33.468 1.00 56.78 224 THR A O 1
ATOM 1695 N N . LYS A 1 225 ? 24.070 4.385 -34.348 1.00 59.28 225 LYS A N 1
ATOM 1696 C CA . LYS A 1 225 ? 25.276 3.600 -34.035 1.00 59.28 225 LYS A CA 1
ATOM 1697 C C . LYS A 1 225 ? 26.513 4.338 -34.569 1.00 59.28 225 LYS A C 1
ATOM 1699 O O . LYS A 1 225 ? 26.522 4.686 -35.750 1.00 59.28 225 LYS A O 1
ATOM 1704 N N . GLN A 1 226 ? 27.501 4.577 -33.705 1.00 48.84 226 GLN A N 1
ATOM 1705 C CA . GLN A 1 226 ? 28.877 4.830 -34.144 1.00 48.84 226 GLN A CA 1
ATOM 1706 C C . GLN A 1 226 ? 29.530 3.504 -34.524 1.00 48.84 226 GLN A C 1
ATOM 1708 O O . GLN A 1 226 ? 29.212 2.491 -33.855 1.00 48.84 226 GLN A O 1
#

Foldseek 3Di:
DQDPPDQQSADPPDPVRQQQAGVQVDVVGGDRQDDPPDPPPHVVLCQAFAAAPPPPDADDSVLQCQQFFAWDQDQVEIDFDADPVRWTHGNDPHHLNVVVVQCQLQFVDQPAWTDDPRYTHHCVGYPLCQQAPACRRTRRHDRVCVQQVALDPRRQQSAHSNDSVRLQQEGVCPVDPVHDHQGDRSDSPPHVVSSNNRHHHPPHPDDDDSVSPCSVHDDDDDDDDD